Protein AF-A0A524QFM3-F1 (afdb_monomer)

Foldseek 3Di:
DFAPLCVVQVLLFDQFDPWDDDPNDIDTHGPDQQFDLPPVLVVQQVVVWDWDDDPPDIDTGGFLQSVLLSLLVVCVVCLLALAHDVVSLVVNLVSCVVQVVRNQDPCSQVSCVSSVNLQSQQQSLLCCCPPVVDDHDNVSHDDPVVNVVSNVVSVVCVVPVNPRDHNDPLVVVLVSLLSTDDPVRSVSVLCCQLDTDLVSLCVVVVHPDSVVSVVCSVVSCVCVVSSVVSVVVSVVD

Solvent-accessible surface area (backbone atoms only — not comparable to full-atom values): 13409 Å² total; per-residue (Å²): 128,59,18,80,53,42,69,83,38,47,89,45,61,65,70,49,51,85,72,42,78,60,95,92,42,78,50,75,49,62,91,43,84,39,65,78,80,15,53,67,59,45,50,47,41,63,78,52,40,40,79,44,78,61,86,100,41,82,42,73,42,61,30,65,42,59,44,49,54,49,50,51,53,50,47,51,56,34,42,48,64,20,41,71,56,67,66,54,54,50,52,50,50,55,50,43,74,74,38,39,80,68,35,75,39,86,63,43,57,57,54,26,48,48,52,71,40,38,69,56,50,15,48,51,45,33,43,38,32,74,75,69,65,43,94,63,66,69,90,54,32,54,57,70,70,62,38,52,56,50,48,54,50,51,52,50,38,70,79,36,46,82,71,44,69,48,58,52,74,69,56,53,51,38,53,50,50,67,60,26,66,64,70,66,43,35,50,40,52,50,48,22,67,50,54,44,37,69,70,47,38,16,65,76,69,75,36,95,44,69,69,66,30,55,69,51,42,68,70,36,54,67,50,50,61,58,50,53,55,37,54,64,57,62,72,74,114

Secondary structure (DSSP, 8-state):
---GGGGGGTTTSSSSSPPEEETTEEE---S-SSTTTTHHHHHHHHHTPEEEEETTEEEEE--HHHHHHHHHHHHHHHHTTT---HHHHHHHHHHHHHHHHHHSSTHHHHHHHHTT-HHHHHHHHHHHHHHS-----GGGS--HHHHHHHHHHHHHHHH-GGGPPPPPHHHHHHHHHHHS-HHHHHHHHHHHHHS--HHHHHHHHT-S-HHHHHTTHHHHHTHHHHHHHHHHHHT--

pLDDT: mean 88.51, std 9.93, range [30.33, 98.38]

Radius of gyration: 20.88 Å; Cα contacts (8 Å, |Δi|>4): 258; chains: 1; bounding box: 47×48×54 Å

Nearest PDB structures (foldseek):
  7f7o-assembly1_A  TM=2.628E-01  e=3.586E+00  Homo sapiens
  8oin-assembly1_Ae  TM=2.085E-01  e=3.971E+00  Sus scrofa

Mean predicted aligned error: 7.01 Å

Structure (mmCIF, N/CA/C/O backbone):
data_AF-A0A524QFM3-F1
#
_entry.id   AF-A0A524QFM3-F1
#
loop_
_atom_site.group_PDB
_atom_site.id
_atom_site.type_symbol
_atom_site.label_atom_id
_atom_site.label_alt_id
_atom_site.label_comp_id
_atom_site.label_asym_id
_atom_site.label_entity_id
_atom_site.label_seq_id
_atom_site.pdbx_PDB_ins_code
_atom_site.Cartn_x
_atom_site.Cartn_y
_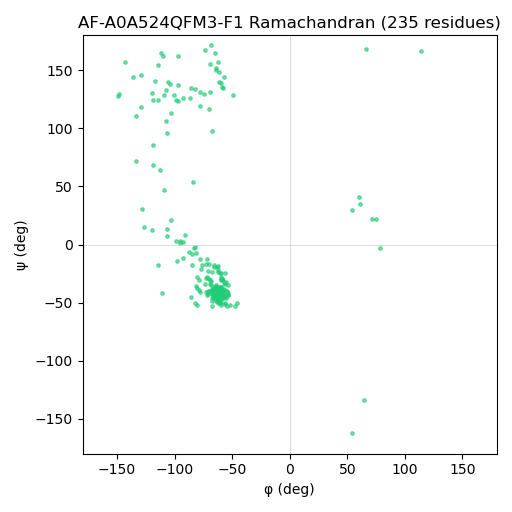atom_site.Cartn_z
_atom_site.occupancy
_atom_site.B_iso_or_equiv
_atom_site.auth_seq_id
_atom_site.auth_comp_id
_atom_site.auth_asym_id
_atom_site.auth_atom_id
_atom_site.pdbx_PDB_model_num
ATOM 1 N N . LEU A 1 1 ? -18.520 -3.617 14.014 1.00 68.06 1 LEU A N 1
ATOM 2 C CA . LEU A 1 1 ? -18.204 -2.195 13.715 1.00 68.06 1 LEU A CA 1
ATOM 3 C C . LEU A 1 1 ? -18.073 -1.399 15.012 1.00 68.06 1 LEU A C 1
ATOM 5 O O . LEU A 1 1 ? -18.837 -1.631 15.939 1.00 68.06 1 LEU A O 1
ATOM 9 N N . LYS A 1 2 ? -17.105 -0.480 15.093 1.00 83.50 2 LYS A N 1
ATOM 10 C CA . LYS A 1 2 ? -16.828 0.343 16.288 1.00 83.50 2 LYS A CA 1
ATOM 11 C C . LYS A 1 2 ? -17.955 1.332 16.619 1.00 83.50 2 LYS A C 1
ATOM 13 O O . LYS A 1 2 ? -18.351 1.448 17.777 1.00 83.50 2 LYS A O 1
ATOM 18 N N . SER A 1 3 ? -18.494 1.999 15.602 1.00 87.75 3 SER A N 1
ATOM 19 C CA . SER A 1 3 ? -19.638 2.912 15.695 1.00 87.75 3 SER A CA 1
ATOM 20 C C . SER A 1 3 ? -20.602 2.650 14.533 1.00 87.75 3 SER A C 1
ATOM 22 O O . SER A 1 3 ? -20.122 2.370 13.434 1.00 87.75 3 SER A O 1
ATOM 24 N N . PRO A 1 4 ? -21.930 2.752 14.723 1.00 86.44 4 PRO A N 1
ATOM 25 C CA . PRO A 1 4 ? -22.895 2.686 13.622 1.00 86.44 4 PRO A CA 1
ATOM 26 C C . PRO A 1 4 ? -22.668 3.775 12.566 1.00 86.44 4 PRO A C 1
ATOM 28 O O . PRO A 1 4 ? -22.896 3.536 11.384 1.00 86.44 4 PRO A O 1
ATOM 31 N N . LEU A 1 5 ? -22.140 4.935 12.977 1.00 87.56 5 LEU A N 1
ATOM 32 C CA . LEU A 1 5 ? -21.840 6.066 12.093 1.00 87.56 5 LEU A CA 1
ATOM 33 C C . LEU A 1 5 ? -20.872 5.692 10.966 1.00 87.56 5 LEU A C 1
ATOM 35 O O . LEU A 1 5 ? -20.962 6.214 9.858 1.00 87.56 5 LEU A O 1
ATOM 39 N N . TYR A 1 6 ? -19.981 4.735 11.228 1.00 87.06 6 TYR A N 1
ATOM 40 C CA . TYR A 1 6 ? -18.988 4.272 10.263 1.00 87.06 6 TYR A CA 1
ATOM 41 C C . TYR A 1 6 ? -19.610 3.577 9.051 1.00 87.06 6 TYR A C 1
ATOM 43 O O . TYR A 1 6 ? -18.969 3.509 8.010 1.00 87.06 6 TYR A O 1
ATOM 51 N N . ARG A 1 7 ? -20.875 3.141 9.126 1.00 84.94 7 ARG A N 1
ATOM 52 C CA . ARG A 1 7 ? -21.600 2.604 7.967 1.00 84.94 7 ARG A CA 1
ATOM 53 C C . ARG A 1 7 ? -21.658 3.600 6.803 1.00 84.94 7 ARG A C 1
ATOM 55 O O . ARG A 1 7 ? -21.609 3.180 5.656 1.00 84.94 7 ARG A O 1
ATOM 62 N N . HIS A 1 8 ? -21.724 4.899 7.093 1.00 85.81 8 HIS A N 1
ATOM 63 C CA . HIS A 1 8 ? -21.825 5.951 6.075 1.00 85.81 8 HIS A CA 1
ATOM 64 C C . HIS A 1 8 ? -20.504 6.282 5.385 1.00 85.81 8 HIS A C 1
ATOM 66 O O . HIS A 1 8 ? -20.509 6.984 4.383 1.00 85.81 8 HIS A O 1
ATOM 72 N N . ILE A 1 9 ? -19.394 5.800 5.936 1.00 85.00 9 ILE A N 1
ATOM 73 C CA . ILE A 1 9 ? -18.049 6.031 5.414 1.00 85.00 9 ILE A CA 1
ATOM 74 C C . ILE A 1 9 ? -17.314 4.707 5.206 1.00 85.00 9 ILE A C 1
ATOM 76 O O . ILE A 1 9 ? -16.105 4.718 5.068 1.00 85.00 9 ILE A O 1
ATOM 80 N N . ILE A 1 10 ? -18.003 3.557 5.198 1.00 79.56 10 ILE A N 1
ATOM 81 C CA . ILE A 1 10 ? -17.359 2.231 5.250 1.00 79.56 10 ILE A CA 1
ATOM 82 C C . ILE A 1 10 ? -16.385 1.983 4.088 1.00 79.56 10 ILE A C 1
ATOM 84 O O . ILE A 1 10 ? -15.384 1.308 4.273 1.00 79.56 10 ILE A O 1
ATOM 88 N N . LEU A 1 11 ? -16.648 2.597 2.932 1.00 77.44 11 LEU A N 1
ATOM 89 C CA . LEU A 1 11 ? -15.793 2.567 1.737 1.00 77.44 11 LEU A CA 1
ATOM 90 C C . LEU A 1 11 ? -14.632 3.584 1.783 1.00 77.44 11 LEU A C 1
ATOM 92 O O . LEU A 1 11 ? -13.845 3.698 0.853 1.00 77.44 11 LEU A O 1
ATOM 96 N N . GLU A 1 12 ? -14.556 4.389 2.836 1.00 75.19 12 GLU A N 1
ATOM 97 C CA . GLU A 1 12 ? -13.516 5.399 3.068 1.00 75.19 12 GLU A CA 1
ATOM 98 C C . GLU A 1 12 ? -12.644 5.050 4.287 1.00 75.19 12 GLU A C 1
ATOM 100 O O . GLU A 1 12 ? -11.543 5.573 4.444 1.00 75.19 12 GLU A O 1
ATOM 105 N N . ILE A 1 13 ? -13.122 4.157 5.160 1.00 70.31 13 ILE A N 1
ATOM 106 C CA . ILE A 1 13 ? -12.393 3.630 6.321 1.00 70.31 13 ILE A CA 1
ATOM 107 C C . ILE A 1 13 ? -11.960 2.188 6.074 1.00 70.31 13 ILE A C 1
ATOM 109 O O . ILE A 1 13 ? -12.689 1.244 6.371 1.00 70.31 13 ILE A O 1
ATOM 113 N N . GLY A 1 14 ? -10.719 2.031 5.628 1.00 62.94 14 GLY A N 1
ATOM 114 C CA . GLY A 1 14 ? -10.110 0.730 5.357 1.00 62.94 14 GLY A CA 1
ATOM 115 C C . GLY A 1 14 ? -9.824 0.536 3.873 1.00 62.94 14 GLY A C 1
ATOM 116 O O . GLY A 1 14 ? -10.270 1.312 3.037 1.00 62.94 14 GLY A O 1
ATOM 117 N N . ASN A 1 15 ? -9.023 -0.483 3.561 1.00 61.91 15 ASN A N 1
ATOM 118 C CA . ASN A 1 15 ? -8.605 -0.774 2.186 1.00 61.91 15 ASN A CA 1
ATOM 119 C C . ASN A 1 15 ? -9.443 -1.877 1.524 1.00 61.91 15 ASN A C 1
ATOM 121 O O . ASN A 1 15 ? -9.339 -2.058 0.316 1.00 61.91 15 ASN A O 1
ATOM 125 N N . HIS A 1 16 ? -10.221 -2.631 2.302 1.00 71.12 16 HIS A N 1
ATOM 126 C CA . HIS A 1 16 ? -11.036 -3.751 1.844 1.00 71.12 16 HIS A CA 1
ATOM 127 C C . HIS A 1 16 ? -12.358 -3.794 2.615 1.00 71.12 16 HIS A C 1
ATOM 129 O O . HIS A 1 16 ? -12.478 -3.271 3.728 1.00 71.12 16 HIS A O 1
ATOM 135 N N . LEU A 1 17 ? -13.357 -4.422 2.003 1.00 76.56 17 LEU A N 1
ATOM 136 C CA . LEU A 1 17 ? -14.577 -4.850 2.676 1.00 76.56 17 LEU A CA 1
ATOM 137 C C . LEU A 1 17 ? -14.251 -5.935 3.719 1.00 76.56 17 LEU A C 1
ATOM 139 O O . LEU A 1 17 ? -13.152 -6.491 3.696 1.00 76.56 17 LEU A O 1
ATOM 143 N N . PRO A 1 18 ? -15.173 -6.241 4.654 1.00 76.31 18 PRO A N 1
ATOM 144 C CA . PRO A 1 18 ? -14.971 -7.330 5.602 1.00 76.31 18 PRO A CA 1
ATOM 145 C C . PRO A 1 18 ? -14.538 -8.621 4.903 1.00 76.31 18 PRO A C 1
ATOM 147 O O . PRO A 1 18 ? -15.182 -9.053 3.948 1.00 76.31 18 PRO A O 1
ATOM 150 N N . GLU A 1 19 ? -13.449 -9.192 5.406 1.00 82.69 19 GLU A N 1
ATOM 151 C CA . GLU A 1 19 ? -12.850 -10.433 4.926 1.00 82.69 19 GLU A CA 1
ATOM 152 C C . GLU A 1 19 ? -13.869 -11.582 4.998 1.00 82.69 19 GLU A C 1
ATOM 154 O O . GLU A 1 19 ? -14.618 -11.722 5.976 1.00 82.69 19 GLU A O 1
ATOM 159 N N . MET A 1 20 ? -13.942 -12.380 3.933 1.00 86.81 20 MET A N 1
ATOM 160 C CA . MET A 1 20 ? -14.845 -13.523 3.831 1.00 86.81 20 MET A CA 1
ATOM 161 C C . MET A 1 20 ? -14.050 -14.817 3.937 1.00 86.81 20 MET A C 1
ATOM 163 O O . MET A 1 20 ? -13.074 -15.005 3.220 1.00 86.81 20 MET A O 1
ATOM 167 N N . HIS A 1 21 ? -14.515 -15.749 4.765 1.00 90.69 21 HIS A N 1
ATOM 168 C CA . HIS A 1 21 ? -13.842 -17.031 4.960 1.00 90.69 21 HIS A CA 1
ATOM 169 C C . HIS A 1 21 ? -14.751 -18.194 4.568 1.00 90.69 21 HIS A C 1
ATOM 171 O O . HIS A 1 21 ? -15.891 -18.288 5.034 1.00 90.69 21 HIS A O 1
ATOM 177 N N . ARG A 1 22 ? -14.244 -19.120 3.749 1.00 92.12 22 ARG A N 1
ATOM 178 C CA . ARG A 1 22 ? -14.923 -20.385 3.435 1.00 92.12 22 ARG A CA 1
ATOM 179 C C . ARG A 1 22 ? -13.900 -21.483 3.165 1.00 92.12 22 ARG A C 1
ATOM 181 O O . ARG A 1 22 ? -13.023 -21.319 2.330 1.00 92.12 22 ARG A O 1
ATOM 188 N N . GLY A 1 23 ? -14.033 -22.616 3.858 1.00 91.56 23 GLY A N 1
ATOM 189 C CA . GLY A 1 23 ? -13.209 -23.805 3.596 1.00 91.56 23 GLY A CA 1
ATOM 190 C C . GLY A 1 23 ? -11.703 -23.599 3.801 1.00 91.56 23 GLY A C 1
ATOM 191 O O . GLY A 1 23 ? -10.917 -24.143 3.040 1.00 91.56 23 GLY A O 1
ATOM 192 N N . GLY A 1 24 ? -11.298 -22.782 4.781 1.00 92.69 24 GLY A N 1
ATOM 193 C CA . GLY A 1 24 ? -9.885 -22.456 5.028 1.00 92.69 24 GLY A CA 1
ATOM 194 C C . GLY A 1 24 ? -9.293 -21.406 4.080 1.00 92.69 24 GLY A C 1
ATOM 195 O O . GLY A 1 24 ? -8.154 -20.997 4.275 1.00 92.69 24 GLY A O 1
ATOM 196 N N . VAL A 1 25 ? -10.065 -20.932 3.099 1.00 90.94 25 VAL A N 1
ATOM 197 C CA . VAL A 1 25 ? -9.675 -19.847 2.196 1.00 90.94 25 VAL A CA 1
ATOM 198 C C . VAL A 1 25 ? -10.249 -18.536 2.705 1.00 90.94 25 VAL A C 1
ATOM 200 O O . VAL A 1 25 ? -11.414 -18.473 3.114 1.00 90.94 25 VAL A O 1
ATOM 203 N N . SER A 1 26 ? -9.418 -17.501 2.655 1.00 90.75 26 SER A N 1
ATOM 204 C CA . SER A 1 26 ? -9.832 -16.134 2.905 1.00 90.75 26 SER A CA 1
ATOM 205 C C . SER A 1 26 ? -9.899 -15.325 1.616 1.00 90.75 26 SER A C 1
ATOM 207 O O . SER A 1 26 ? -9.048 -15.485 0.742 1.00 90.75 26 SER A O 1
ATOM 209 N N . VAL A 1 27 ? -10.921 -14.480 1.493 1.00 89.19 27 VAL A N 1
ATOM 210 C CA . VAL A 1 27 ? -11.166 -13.624 0.335 1.00 89.19 27 VAL A CA 1
ATOM 211 C C . VAL A 1 27 ? -11.387 -12.193 0.803 1.00 89.19 27 VAL A C 1
ATOM 213 O O . VAL A 1 27 ? -12.372 -11.891 1.485 1.00 89.19 27 VAL A O 1
ATOM 216 N N . ASP A 1 28 ? -10.503 -11.309 0.349 1.00 86.75 28 ASP A N 1
ATOM 217 C CA . ASP A 1 28 ? -10.606 -9.869 0.540 1.00 86.75 28 ASP A CA 1
ATOM 218 C C . ASP A 1 28 ? -11.140 -9.190 -0.718 1.00 86.75 28 ASP A C 1
ATOM 220 O O . ASP A 1 28 ? -10.630 -9.373 -1.824 1.00 86.75 28 ASP A O 1
ATOM 224 N N . LEU A 1 29 ? -12.173 -8.365 -0.546 1.00 85.56 29 LEU A N 1
ATOM 225 C CA . LEU A 1 29 ? -12.734 -7.563 -1.628 1.00 85.56 29 LEU A CA 1
ATOM 226 C C . LEU A 1 29 ? -12.278 -6.113 -1.500 1.00 85.56 29 LEU A C 1
ATOM 228 O O . LEU A 1 29 ? -12.687 -5.385 -0.591 1.00 85.56 29 LEU A O 1
ATOM 232 N N . HIS A 1 30 ? -11.470 -5.680 -2.460 1.00 83.25 30 HIS A N 1
ATOM 233 C CA . HIS A 1 30 ? -11.033 -4.299 -2.596 1.00 83.25 30 HIS A CA 1
ATOM 234 C C . HIS A 1 30 ? -11.921 -3.575 -3.608 1.00 83.25 30 HIS A C 1
ATOM 236 O O . HIS A 1 30 ? -12.024 -3.987 -4.757 1.00 83.25 30 HIS A O 1
ATOM 242 N N . HIS A 1 31 ? -12.550 -2.472 -3.199 1.00 77.56 31 HIS A N 1
ATOM 243 C CA . HIS A 1 31 ? -13.330 -1.631 -4.119 1.00 77.56 31 HIS A CA 1
ATOM 244 C C . HIS A 1 31 ? -12.498 -0.485 -4.726 1.00 77.56 31 HIS A C 1
ATOM 246 O O . HIS A 1 31 ? -12.967 0.214 -5.620 1.00 77.56 31 HIS A O 1
ATOM 252 N N . ARG A 1 32 ? -11.293 -0.245 -4.193 1.00 78.50 32 ARG A N 1
ATOM 253 C CA . ARG A 1 32 ? -10.266 0.676 -4.701 1.00 78.50 32 ARG A CA 1
ATOM 254 C C . ARG A 1 32 ? -8.908 0.096 -4.347 1.00 78.50 32 ARG A C 1
ATOM 256 O O . ARG A 1 32 ? -8.680 -0.232 -3.183 1.00 78.50 32 ARG A O 1
ATOM 263 N N . LEU A 1 33 ? -8.019 -0.001 -5.329 1.00 79.06 33 LEU A N 1
ATOM 264 C CA . LEU A 1 33 ? -6.681 -0.537 -5.098 1.00 79.06 33 LEU A CA 1
ATOM 265 C C . LEU A 1 33 ? -5.756 0.555 -4.537 1.00 79.06 33 LEU A C 1
ATOM 267 O O . LEU A 1 33 ? -5.189 0.388 -3.463 1.00 79.06 33 LEU A O 1
ATOM 271 N N . PHE A 1 34 ? -5.716 1.729 -5.176 1.00 78.31 34 PHE A N 1
ATOM 272 C CA . PHE A 1 34 ? -4.801 2.831 -4.838 1.00 78.31 34 PHE A CA 1
ATOM 273 C C . PHE A 1 34 ? -5.525 4.064 -4.278 1.00 78.31 34 PHE A C 1
ATOM 275 O O . PHE A 1 34 ? -5.518 5.140 -4.869 1.00 78.31 34 PHE A O 1
ATOM 282 N N . GLY A 1 35 ? -6.168 3.926 -3.115 1.00 71.62 35 GLY A N 1
ATOM 283 C CA . GLY A 1 35 ? -6.800 5.058 -2.420 1.00 71.62 35 GLY A CA 1
ATOM 284 C C . GLY A 1 35 ? -7.794 5.860 -3.281 1.00 71.62 35 GLY A C 1
ATOM 285 O O . GLY A 1 35 ? -8.310 5.377 -4.283 1.00 71.62 35 GLY A O 1
ATOM 286 N N . GLU A 1 36 ? -8.123 7.089 -2.871 1.00 67.06 36 GLU A N 1
ATOM 287 C CA . GLU A 1 36 ? -9.061 7.937 -3.632 1.00 67.06 36 GLU A CA 1
ATOM 288 C C . GLU A 1 36 ? -8.398 8.649 -4.820 1.00 67.06 36 GLU A C 1
ATOM 290 O O . GLU A 1 36 ? -9.016 8.793 -5.872 1.00 67.06 36 GLU A O 1
ATOM 295 N N . LYS A 1 37 ? -7.147 9.100 -4.663 1.00 67.00 37 LYS A N 1
ATOM 296 C CA . LYS A 1 37 ? -6.478 9.954 -5.658 1.00 67.00 37 LYS A CA 1
ATOM 297 C C . LYS A 1 37 ? -6.066 9.212 -6.934 1.00 67.00 37 LYS A C 1
ATOM 299 O O . LYS A 1 37 ? -5.872 9.865 -7.951 1.00 67.00 37 LYS A O 1
ATOM 304 N N . ALA A 1 38 ? -6.011 7.881 -6.908 1.00 75.06 38 ALA A N 1
ATOM 305 C CA . ALA A 1 38 ? -5.638 7.057 -8.054 1.00 75.06 38 ALA A CA 1
ATOM 306 C C . ALA A 1 38 ? -6.832 6.273 -8.640 1.00 75.06 38 ALA A C 1
ATOM 308 O O . ALA A 1 38 ? -6.754 5.080 -8.944 1.00 75.06 38 ALA A O 1
ATOM 309 N N . GLY A 1 39 ? -7.956 6.973 -8.839 1.00 78.25 39 GLY A N 1
ATOM 310 C CA . GLY A 1 39 ? -9.104 6.443 -9.585 1.00 78.25 39 GLY A CA 1
ATOM 311 C C . GLY A 1 39 ? -8.716 5.961 -10.988 1.00 78.25 39 GLY A C 1
ATOM 312 O O . GLY A 1 39 ? -9.119 4.872 -11.380 1.00 78.25 39 GLY A O 1
ATOM 313 N N . VAL A 1 40 ? -7.834 6.700 -11.670 1.00 84.56 40 VAL A N 1
ATOM 314 C CA . VAL A 1 40 ? -7.288 6.339 -12.990 1.00 84.56 40 VAL A CA 1
ATOM 315 C C . VAL A 1 40 ? -6.573 4.985 -12.962 1.00 84.56 40 VAL A C 1
ATOM 317 O O . VAL A 1 40 ? -6.794 4.162 -13.840 1.00 84.56 40 VAL A O 1
ATOM 320 N N . LEU A 1 41 ? -5.776 4.688 -11.928 1.00 87.81 41 LEU A N 1
ATOM 321 C CA . LEU A 1 41 ? -5.114 3.378 -11.815 1.00 87.81 41 LEU A CA 1
ATOM 322 C C . LEU A 1 41 ? -6.097 2.244 -11.549 1.00 87.81 41 LEU A C 1
ATOM 324 O O . LEU A 1 41 ? -5.859 1.116 -11.964 1.00 87.81 41 LEU A O 1
ATOM 328 N N . THR A 1 42 ? -7.194 2.531 -10.846 1.00 86.19 42 THR A N 1
ATOM 329 C CA . THR A 1 42 ? -8.258 1.539 -10.660 1.00 86.19 42 THR A CA 1
ATOM 330 C C . THR A 1 42 ? -8.949 1.254 -11.991 1.00 86.19 42 THR A C 1
ATOM 332 O O . THR A 1 42 ? -9.231 0.101 -12.279 1.00 86.19 42 THR A O 1
ATOM 335 N N . GLU A 1 43 ? -9.173 2.266 -12.827 1.00 87.88 43 GLU A N 1
ATOM 336 C CA . GLU A 1 43 ? -9.708 2.080 -14.179 1.00 87.88 43 GLU A CA 1
ATOM 337 C C . GLU A 1 43 ? -8.747 1.278 -15.066 1.00 87.88 43 GLU A C 1
ATOM 339 O O . GLU A 1 43 ? -9.163 0.256 -15.610 1.00 87.88 43 GLU A O 1
ATOM 344 N N . LYS A 1 44 ? -7.455 1.645 -15.096 1.00 90.44 44 LYS A N 1
ATOM 345 C CA . LYS A 1 44 ? -6.400 0.882 -15.789 1.00 90.44 44 LYS A CA 1
ATOM 346 C C . LYS A 1 44 ? -6.372 -0.583 -15.350 1.00 90.44 44 LYS A C 1
ATOM 348 O O . LYS A 1 44 ? -6.307 -1.477 -16.184 1.00 90.44 44 LYS A O 1
ATOM 353 N N . ALA A 1 45 ? -6.486 -0.843 -14.045 1.00 91.19 45 ALA A N 1
ATOM 354 C CA . ALA A 1 45 ? -6.513 -2.199 -13.496 1.00 91.19 45 ALA A CA 1
ATOM 355 C C . ALA A 1 45 ? -7.621 -3.078 -14.098 1.00 91.19 45 ALA A C 1
ATOM 357 O O . ALA A 1 45 ? -7.421 -4.282 -14.236 1.00 91.19 45 ALA A O 1
ATOM 358 N N . PHE A 1 46 ? -8.774 -2.492 -14.439 1.00 90.69 46 PHE A N 1
ATOM 359 C CA . PHE A 1 46 ? -9.873 -3.204 -15.090 1.00 90.69 46 PHE A CA 1
ATOM 360 C C . PHE A 1 46 ? -9.719 -3.249 -16.611 1.00 90.69 46 PHE A C 1
ATOM 362 O O . PHE A 1 46 ? -9.929 -4.305 -17.201 1.00 90.69 46 PHE A O 1
ATOM 369 N N . SER A 1 47 ? -9.371 -2.130 -17.252 1.00 92.25 47 SER A N 1
ATOM 370 C CA . SER A 1 47 ? -9.294 -2.043 -18.716 1.00 92.25 47 SER A CA 1
ATOM 371 C C . SER A 1 47 ? -8.122 -2.823 -19.307 1.00 92.25 47 SER A C 1
ATOM 373 O O . SER A 1 47 ? -8.209 -3.290 -20.437 1.00 92.25 47 SER A O 1
ATOM 375 N N . GLU A 1 48 ? -7.033 -2.960 -18.553 1.00 93.69 48 GLU A N 1
ATOM 376 C CA . GLU A 1 48 ? -5.797 -3.638 -18.961 1.00 93.69 48 GLU A CA 1
ATOM 377 C C . GLU A 1 48 ? -5.641 -5.007 -18.274 1.00 93.69 48 GLU A C 1
ATOM 379 O O . GLU A 1 48 ? -4.555 -5.584 -18.267 1.00 93.69 48 GLU A O 1
ATOM 384 N N . ALA A 1 49 ? -6.705 -5.530 -17.654 1.00 94.50 49 ALA A N 1
ATOM 385 C CA . ALA A 1 49 ? -6.651 -6.806 -16.953 1.00 94.50 49 ALA A CA 1
ATOM 386 C C . ALA A 1 49 ? -6.228 -7.946 -17.895 1.00 94.50 49 ALA A C 1
ATOM 388 O O . ALA A 1 49 ? -6.735 -8.083 -19.010 1.00 94.50 49 ALA A O 1
ATOM 389 N N . VAL A 1 50 ? -5.318 -8.796 -17.422 1.00 93.88 50 VAL A N 1
ATOM 390 C CA . VAL A 1 50 ? -4.762 -9.896 -18.213 1.00 93.88 50 VAL A CA 1
ATOM 391 C C . VAL A 1 50 ? -5.577 -11.155 -17.960 1.00 93.88 50 VAL A C 1
ATOM 393 O O . VAL A 1 50 ? -5.762 -11.565 -16.812 1.00 93.88 50 VAL A O 1
ATOM 396 N N . ALA A 1 51 ? -6.063 -11.778 -19.032 1.00 94.31 51 ALA A N 1
ATOM 397 C CA . ALA A 1 51 ? -6.754 -13.054 -18.942 1.00 94.31 51 ALA A CA 1
ATOM 398 C C . ALA A 1 51 ? -5.751 -14.191 -18.697 1.00 94.31 51 ALA A C 1
ATOM 400 O O . ALA A 1 51 ? -4.772 -14.341 -19.427 1.00 94.31 51 ALA A O 1
ATOM 401 N N . VAL A 1 52 ? -6.019 -15.020 -17.693 1.00 93.94 52 VAL A N 1
ATOM 402 C CA . VAL A 1 52 ? -5.251 -16.227 -17.378 1.00 93.94 52 VAL A CA 1
ATOM 403 C C . VAL A 1 52 ? -6.192 -17.411 -17.226 1.00 93.94 52 VAL A C 1
ATOM 405 O O . VAL A 1 52 ? -7.316 -17.275 -16.745 1.00 93.94 52 VAL A O 1
ATOM 408 N N . ILE A 1 53 ? -5.737 -18.590 -17.634 1.00 95.00 53 ILE A N 1
ATOM 409 C CA . ILE A 1 53 ? -6.502 -19.827 -17.483 1.00 95.00 53 ILE A CA 1
ATOM 410 C C . ILE A 1 53 ? -5.974 -20.550 -16.249 1.00 95.00 53 ILE A C 1
ATOM 412 O O . ILE A 1 53 ? -4.779 -20.826 -16.153 1.00 95.00 53 ILE A O 1
ATOM 416 N N . ALA A 1 54 ? -6.862 -20.856 -15.307 1.00 90.94 54 ALA A N 1
ATOM 417 C CA . ALA A 1 54 ? -6.540 -21.674 -14.144 1.00 90.94 54 ALA A CA 1
ATOM 418 C C . ALA A 1 54 ? -7.633 -22.729 -13.952 1.00 90.94 54 ALA A C 1
ATOM 420 O O . ALA A 1 54 ? -8.776 -22.408 -13.611 1.00 90.94 54 ALA A O 1
ATOM 421 N N . GLY A 1 55 ? -7.268 -23.992 -14.198 1.00 92.06 55 GLY A N 1
ATOM 422 C CA . GLY A 1 55 ? -8.229 -25.084 -14.350 1.00 92.06 55 GLY A CA 1
ATOM 423 C C . GLY A 1 55 ? -9.115 -24.861 -15.577 1.00 92.06 55 GLY A C 1
ATOM 424 O O . GLY A 1 55 ? -8.623 -24.468 -16.631 1.00 92.06 55 GLY A O 1
ATOM 425 N N . A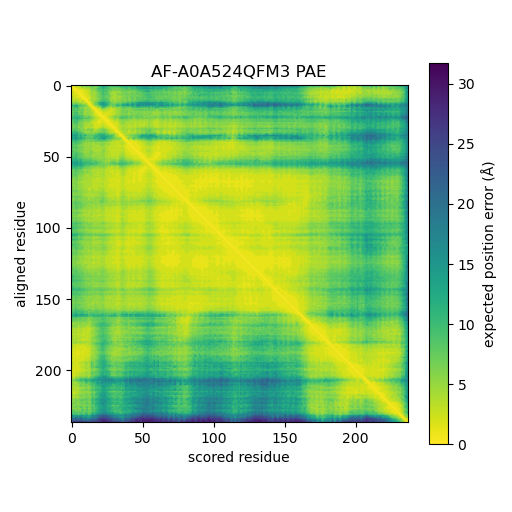SP A 1 56 ? -10.422 -25.052 -15.406 1.00 93.69 56 ASP A N 1
ATOM 426 C CA . ASP A 1 56 ? -11.421 -24.895 -16.476 1.00 93.69 56 ASP A CA 1
ATOM 427 C C . ASP A 1 56 ? -12.002 -23.472 -16.565 1.00 93.69 56 ASP A C 1
ATOM 429 O O . ASP A 1 56 ? -12.980 -23.230 -17.273 1.00 93.69 56 ASP A O 1
ATOM 433 N N . LEU A 1 57 ? -11.441 -22.519 -15.812 1.00 94.62 57 LEU A N 1
ATOM 434 C CA . LEU A 1 57 ? -11.954 -21.156 -15.711 1.00 94.62 57 LEU A CA 1
ATOM 435 C C . LEU A 1 57 ? -10.951 -20.134 -16.246 1.00 94.62 57 LEU A C 1
ATOM 437 O O . LEU A 1 57 ? -9.747 -20.210 -15.989 1.00 94.62 57 LEU A O 1
ATOM 441 N N . ALA A 1 58 ? -11.491 -19.138 -16.947 1.00 94.12 58 ALA A N 1
ATOM 442 C CA . ALA A 1 58 ? -10.774 -17.926 -17.307 1.00 94.12 58 ALA A CA 1
ATOM 443 C C . ALA A 1 58 ? -10.899 -16.901 -16.172 1.00 94.12 58 ALA A C 1
ATOM 445 O O . ALA A 1 58 ? -12.001 -16.545 -15.748 1.00 94.12 58 ALA A O 1
ATOM 446 N N . TRP A 1 59 ? -9.759 -16.415 -15.705 1.00 94.19 59 TRP A N 1
ATOM 447 C CA . TRP A 1 59 ? -9.627 -15.402 -14.669 1.00 94.19 59 TRP A CA 1
ATOM 448 C C . TRP A 1 59 ? -9.015 -14.144 -15.263 1.00 94.19 59 TRP A C 1
ATOM 450 O O . TRP A 1 59 ? -8.285 -14.210 -16.245 1.00 94.19 59 TRP A O 1
ATOM 460 N N . HIS A 1 60 ? -9.290 -13.000 -14.646 1.00 94.62 60 HIS A N 1
ATOM 461 C CA . HIS A 1 60 ? -8.639 -11.744 -14.993 1.00 94.62 60 HIS A CA 1
ATOM 462 C C . HIS A 1 60 ? -7.794 -11.299 -13.809 1.00 94.62 60 HIS A C 1
ATOM 464 O O . HIS A 1 60 ? -8.303 -11.177 -12.692 1.00 94.62 60 HIS A O 1
ATOM 470 N N . ILE A 1 61 ? -6.507 -11.088 -14.055 1.00 94.44 61 ILE A N 1
ATOM 471 C CA . ILE A 1 61 ? -5.555 -10.601 -13.060 1.00 94.44 61 ILE A CA 1
ATOM 472 C C . ILE A 1 61 ? -5.125 -9.178 -13.395 1.00 94.44 61 ILE A C 1
ATOM 474 O O . ILE A 1 61 ? -5.290 -8.694 -14.515 1.00 94.44 61 ILE A O 1
ATOM 478 N N . LEU A 1 62 ? -4.566 -8.505 -12.396 1.00 94.81 62 LEU A N 1
ATOM 479 C CA . LEU A 1 62 ? -4.004 -7.175 -12.568 1.00 94.81 62 LEU A CA 1
ATOM 480 C C . LEU A 1 62 ? -2.842 -7.209 -13.579 1.00 94.81 62 LEU A C 1
ATOM 482 O O . LEU A 1 62 ? -2.019 -8.129 -13.518 1.00 94.81 62 LEU A O 1
ATOM 486 N N . PRO A 1 63 ? -2.720 -6.199 -14.458 1.00 94.88 63 PRO A N 1
ATOM 487 C CA . PRO A 1 63 ? -1.564 -6.091 -15.341 1.00 94.88 63 PRO A CA 1
ATOM 488 C C . PRO A 1 63 ? -0.270 -5.938 -14.518 1.00 94.88 63 PRO A C 1
ATOM 490 O O . PRO A 1 63 ? -0.308 -5.331 -13.440 1.00 94.88 63 PRO A O 1
ATOM 493 N N . PRO A 1 64 ? 0.887 -6.438 -14.998 1.00 96.00 64 PRO A N 1
ATOM 494 C CA . PRO A 1 64 ? 2.107 -6.547 -14.192 1.00 96.00 64 PRO A CA 1
ATOM 495 C C . PRO A 1 64 ? 2.557 -5.251 -13.509 1.00 96.00 64 PRO A C 1
ATOM 497 O O . PRO A 1 64 ? 2.883 -5.260 -12.323 1.00 96.00 64 PRO A O 1
ATOM 500 N N . ARG A 1 65 ? 2.496 -4.108 -14.206 1.00 95.69 65 ARG A N 1
ATOM 501 C CA . ARG A 1 65 ? 2.845 -2.796 -13.632 1.00 95.69 65 ARG A CA 1
ATOM 502 C C . ARG A 1 65 ? 1.939 -2.413 -12.461 1.00 95.69 65 ARG A C 1
ATOM 504 O O . ARG A 1 65 ? 2.415 -1.948 -11.427 1.00 95.69 65 ARG A O 1
ATOM 511 N N . ILE A 1 66 ? 0.637 -2.654 -12.589 1.00 95.31 66 ILE A N 1
ATOM 512 C CA . ILE A 1 66 ? -0.333 -2.381 -11.526 1.00 95.31 66 ILE A CA 1
ATOM 513 C C . ILE A 1 66 ? -0.169 -3.374 -10.367 1.00 95.31 66 ILE A C 1
ATOM 515 O O . ILE A 1 66 ? -0.208 -2.968 -9.203 1.00 95.31 66 ILE A O 1
ATOM 519 N N . SER A 1 67 ? 0.081 -4.652 -10.663 1.00 96.06 67 SER A N 1
ATOM 520 C CA . SER A 1 67 ? 0.446 -5.664 -9.664 1.00 96.06 67 SER A CA 1
ATOM 521 C C . SER A 1 67 ? 1.676 -5.241 -8.859 1.00 96.06 67 SER A C 1
ATOM 523 O O . SER A 1 67 ? 1.646 -5.283 -7.629 1.00 96.06 67 SER A O 1
ATOM 525 N N . PHE A 1 68 ? 2.720 -4.748 -9.530 1.00 97.75 68 PHE A N 1
ATOM 526 C CA . PHE A 1 68 ? 3.946 -4.259 -8.902 1.00 97.75 68 PHE A CA 1
ATOM 527 C C . PHE A 1 68 ? 3.672 -3.085 -7.953 1.00 97.75 68 PHE A C 1
ATOM 529 O O . PHE A 1 68 ? 4.045 -3.138 -6.779 1.00 97.75 68 PHE A O 1
ATOM 536 N N . LEU A 1 69 ? 2.950 -2.058 -8.412 1.00 96.44 69 LEU A N 1
ATOM 537 C CA . LEU A 1 69 ? 2.574 -0.918 -7.567 1.00 96.44 69 LEU A CA 1
ATOM 538 C C . LEU A 1 69 ? 1.762 -1.363 -6.345 1.00 96.44 69 LEU A C 1
ATOM 540 O O . LEU A 1 69 ? 1.962 -0.858 -5.236 1.00 96.44 69 LEU A O 1
ATOM 544 N N . ASN A 1 70 ? 0.852 -2.325 -6.526 1.00 94.31 70 ASN A N 1
ATOM 545 C CA . ASN A 1 70 ? 0.049 -2.856 -5.433 1.00 94.31 70 ASN A CA 1
ATOM 546 C C . ASN A 1 70 ? 0.905 -3.609 -4.406 1.00 94.31 70 ASN A C 1
ATOM 548 O O . ASN A 1 70 ? 0.704 -3.415 -3.207 1.00 94.31 70 ASN A O 1
ATOM 552 N N . LEU A 1 71 ? 1.883 -4.408 -4.845 1.00 96.56 71 LEU A N 1
ATOM 553 C CA . LEU A 1 71 ? 2.824 -5.093 -3.953 1.00 96.56 71 LEU A CA 1
ATOM 554 C C . LEU A 1 71 ? 3.676 -4.101 -3.155 1.00 96.56 71 LEU A C 1
ATOM 556 O O . LEU A 1 71 ? 3.785 -4.252 -1.941 1.00 96.56 71 LEU A O 1
ATOM 560 N N . VAL A 1 72 ? 4.200 -3.044 -3.785 1.00 96.75 72 VAL A N 1
ATOM 561 C CA . VAL A 1 72 ? 4.953 -1.985 -3.082 1.00 96.75 72 VAL A CA 1
ATOM 562 C C . VAL A 1 72 ? 4.077 -1.295 -2.032 1.00 96.75 72 VAL A C 1
ATOM 564 O O . VAL A 1 72 ? 4.487 -1.114 -0.886 1.00 96.75 72 VAL A O 1
ATOM 567 N N . MET A 1 73 ? 2.839 -0.945 -2.381 1.00 92.81 73 MET A N 1
ATOM 568 C CA . MET A 1 73 ? 1.897 -0.356 -1.428 1.00 92.81 73 MET A CA 1
ATOM 569 C C . MET A 1 73 ? 1.550 -1.333 -0.289 1.00 92.81 73 MET A C 1
ATOM 571 O O . MET A 1 73 ? 1.389 -0.912 0.860 1.00 92.81 73 MET A O 1
ATOM 575 N N . HIS A 1 74 ? 1.400 -2.626 -0.583 1.00 92.31 74 HIS A N 1
ATOM 576 C CA . HIS A 1 74 ? 1.122 -3.661 0.413 1.00 92.31 74 HIS A CA 1
ATOM 577 C C . HIS A 1 74 ? 2.300 -3.830 1.376 1.00 92.31 74 HIS A C 1
ATOM 579 O O . HIS A 1 74 ? 2.102 -3.809 2.591 1.00 92.31 74 HIS A O 1
ATOM 585 N N . LEU A 1 75 ? 3.518 -3.879 0.844 1.00 94.69 75 LEU A N 1
ATOM 586 C CA . LEU A 1 75 ? 4.749 -3.898 1.619 1.00 94.69 75 LEU A CA 1
ATOM 587 C C . LEU A 1 75 ? 4.796 -2.712 2.586 1.00 94.69 75 LEU A C 1
ATOM 589 O O . LEU A 1 75 ? 4.862 -2.911 3.796 1.00 94.69 75 LEU A O 1
ATOM 593 N N . GLN A 1 76 ? 4.607 -1.488 2.089 1.00 90.88 76 GLN A N 1
ATOM 594 C CA . GLN A 1 76 ? 4.564 -0.303 2.946 1.00 90.88 76 GLN A CA 1
ATOM 595 C C . GLN A 1 76 ? 3.480 -0.404 4.027 1.00 90.88 76 GLN A C 1
ATOM 597 O O . GLN A 1 76 ? 3.677 0.057 5.148 1.00 90.88 76 GLN A O 1
ATOM 602 N N . LYS A 1 77 ? 2.302 -0.972 3.734 1.00 89.25 77 LYS A N 1
ATOM 603 C CA . LYS A 1 77 ? 1.242 -1.157 4.745 1.00 89.25 77 LYS A CA 1
ATOM 604 C C . LYS A 1 77 ? 1.699 -2.063 5.889 1.00 89.25 77 LYS A C 1
ATOM 606 O O . LYS A 1 77 ? 1.334 -1.765 7.025 1.00 89.25 77 LYS A O 1
ATOM 611 N N . HIS A 1 78 ? 2.466 -3.113 5.610 1.00 90.94 78 HIS A N 1
ATOM 612 C CA . HIS A 1 78 ? 3.062 -3.967 6.638 1.00 90.94 78 HIS A CA 1
ATOM 613 C C . HIS A 1 78 ? 4.178 -3.253 7.393 1.00 90.94 78 HIS A C 1
ATOM 615 O O . HIS A 1 78 ? 4.163 -3.247 8.621 1.00 90.94 78 HIS A O 1
ATOM 621 N N . GLU A 1 79 ? 5.038 -2.513 6.698 1.00 89.94 79 GLU A N 1
ATOM 622 C CA . GLU A 1 79 ? 6.099 -1.751 7.360 1.00 89.94 79 GLU A CA 1
ATOM 623 C C . GLU A 1 79 ? 5.538 -0.708 8.336 1.00 89.94 79 GLU A C 1
ATOM 625 O O . GLU A 1 79 ? 6.001 -0.560 9.461 1.00 89.94 79 GLU A O 1
ATOM 630 N N . ASN A 1 80 ? 4.433 -0.056 7.966 1.00 88.12 80 ASN A N 1
ATOM 631 C CA . ASN A 1 80 ? 3.721 0.873 8.847 1.00 88.12 80 ASN A CA 1
ATOM 632 C C . ASN A 1 80 ? 3.132 0.208 10.107 1.00 88.12 80 ASN A C 1
ATOM 634 O O . ASN A 1 80 ? 2.796 0.913 11.062 1.00 88.12 80 ASN A O 1
ATOM 638 N N . LYS A 1 81 ? 2.956 -1.117 10.102 1.00 87.69 81 LYS A N 1
ATOM 639 C CA . LYS A 1 81 ? 2.537 -1.922 11.259 1.00 87.69 81 LYS A CA 1
ATOM 640 C C . LYS A 1 81 ? 3.726 -2.488 12.044 1.00 87.69 81 LYS A C 1
ATOM 642 O O . LYS A 1 81 ? 3.489 -3.184 13.025 1.00 87.69 81 LYS A O 1
ATOM 647 N N . GLY A 1 82 ? 4.961 -2.180 11.649 1.00 89.19 82 GLY A N 1
ATOM 648 C CA . GLY A 1 82 ? 6.156 -2.774 12.243 1.00 89.19 82 GLY A CA 1
ATOM 649 C C . GLY A 1 82 ? 6.390 -4.217 11.793 1.00 89.19 82 GLY A C 1
ATOM 650 O O . GLY A 1 82 ? 7.022 -4.991 12.501 1.00 89.19 82 GLY A O 1
ATOM 651 N N . GLU A 1 83 ? 5.825 -4.620 10.652 1.00 91.12 83 GLU A N 1
ATOM 652 C CA . GLU A 1 83 ? 5.909 -5.989 10.151 1.00 91.12 83 GLU A CA 1
ATOM 653 C C . GLU A 1 83 ? 6.859 -6.046 8.950 1.00 91.12 83 GLU A C 1
ATOM 655 O O . GLU A 1 83 ? 6.508 -5.630 7.843 1.00 91.12 83 GLU A O 1
ATOM 660 N N . PHE A 1 84 ? 8.053 -6.605 9.150 1.00 92.88 84 PHE A N 1
ATOM 661 C CA . PHE A 1 84 ? 8.967 -6.899 8.051 1.00 92.88 84 PHE A CA 1
ATOM 662 C C . PHE A 1 84 ? 8.523 -8.171 7.312 1.00 92.88 84 PHE A C 1
ATOM 664 O O . PHE A 1 84 ? 8.463 -9.255 7.895 1.00 92.88 84 PHE A O 1
ATOM 671 N N . GLN A 1 85 ? 8.209 -8.053 6.018 1.00 92.62 85 GLN A N 1
ATOM 672 C CA . GLN A 1 85 ? 7.747 -9.174 5.194 1.00 92.62 85 GLN A CA 1
ATOM 673 C C . GLN A 1 85 ? 8.683 -9.450 4.019 1.00 92.62 85 GLN A C 1
ATOM 675 O O . GLN A 1 85 ? 8.421 -9.032 2.891 1.00 92.62 85 GLN A O 1
ATOM 680 N N . LEU A 1 86 ? 9.733 -10.240 4.261 1.00 94.75 86 LEU A N 1
ATOM 681 C CA . LEU A 1 86 ? 10.664 -10.676 3.212 1.00 94.75 86 LEU A CA 1
ATOM 682 C C . LEU A 1 86 ? 9.947 -11.348 2.029 1.00 94.75 86 LEU A C 1
ATOM 684 O O . LEU A 1 86 ? 10.325 -11.136 0.882 1.00 94.75 86 LEU A O 1
ATOM 688 N N . ARG A 1 87 ? 8.863 -12.092 2.293 1.00 95.94 87 ARG A N 1
ATOM 689 C CA . ARG A 1 87 ? 8.041 -12.717 1.246 1.00 95.94 87 ARG A CA 1
ATOM 690 C C . ARG A 1 87 ? 7.569 -11.709 0.192 1.00 95.94 87 ARG A C 1
ATOM 692 O O . ARG A 1 87 ? 7.670 -12.010 -0.986 1.00 95.94 87 ARG A O 1
ATOM 699 N N . LEU A 1 88 ? 7.121 -10.516 0.592 1.00 96.00 88 LEU A N 1
ATOM 700 C CA . LEU A 1 88 ? 6.653 -9.503 -0.362 1.00 96.00 88 LEU A CA 1
ATOM 701 C C . LEU A 1 88 ? 7.792 -8.949 -1.222 1.00 96.00 88 LEU A C 1
ATOM 703 O O . LEU A 1 88 ? 7.582 -8.671 -2.398 1.00 96.00 88 LEU A O 1
ATOM 707 N N . TYR A 1 89 ? 8.998 -8.820 -0.665 1.00 97.31 89 TYR A N 1
ATOM 708 C CA . TYR A 1 89 ? 10.177 -8.470 -1.457 1.00 97.31 89 TYR A CA 1
ATOM 709 C C . TYR A 1 89 ? 10.491 -9.558 -2.495 1.00 97.31 89 TYR A C 1
ATOM 711 O O . TYR A 1 89 ? 10.763 -9.233 -3.649 1.00 97.31 89 TYR A O 1
ATOM 719 N N . CYS A 1 90 ? 10.379 -10.838 -2.125 1.00 97.88 90 CYS A N 1
ATOM 720 C CA . CYS A 1 90 ? 10.530 -11.949 -3.067 1.00 97.88 90 CYS A CA 1
ATOM 721 C C . CYS A 1 90 ? 9.436 -11.955 -4.148 1.00 97.88 90 CYS A C 1
ATOM 723 O O . CYS A 1 90 ? 9.749 -12.168 -5.315 1.00 97.88 90 CYS A O 1
ATOM 725 N N . ASP A 1 91 ? 8.177 -11.685 -3.791 1.00 98.00 91 ASP A N 1
ATOM 726 C CA . ASP A 1 91 ? 7.073 -11.588 -4.757 1.00 98.00 91 ASP A CA 1
ATOM 727 C C . ASP A 1 91 ? 7.335 -10.466 -5.776 1.00 98.00 91 ASP A C 1
ATOM 729 O O . ASP A 1 91 ? 7.125 -10.643 -6.976 1.00 98.00 91 ASP A O 1
ATOM 733 N N . ILE A 1 92 ? 7.857 -9.323 -5.313 1.00 98.19 92 ILE A N 1
ATOM 734 C CA . ILE A 1 92 ? 8.265 -8.205 -6.173 1.00 98.19 92 ILE A CA 1
ATOM 735 C C . ILE A 1 92 ? 9.416 -8.614 -7.095 1.00 98.19 92 ILE A C 1
ATOM 737 O O . ILE A 1 92 ? 9.353 -8.337 -8.292 1.00 98.19 92 ILE A O 1
ATOM 741 N N . PHE A 1 93 ? 10.442 -9.284 -6.567 1.00 98.25 93 PHE A N 1
ATOM 742 C CA . PHE A 1 93 ? 11.555 -9.796 -7.365 1.00 98.25 93 PHE A CA 1
ATOM 743 C C . PHE A 1 93 ? 11.062 -10.720 -8.487 1.00 98.25 93 PHE A C 1
ATOM 745 O O . PHE A 1 93 ? 11.379 -10.491 -9.653 1.00 98.25 93 PHE A O 1
ATOM 752 N N . LEU A 1 94 ? 10.237 -11.719 -8.156 1.00 98.06 94 LEU A N 1
ATOM 753 C CA . LEU A 1 94 ? 9.703 -12.681 -9.126 1.00 98.06 94 LEU A CA 1
ATOM 754 C C . LEU A 1 94 ? 8.855 -12.003 -10.206 1.00 98.06 94 LEU A C 1
ATOM 756 O O . LEU A 1 94 ? 8.958 -12.355 -11.383 1.00 98.06 94 LEU A O 1
ATOM 760 N N . LEU A 1 95 ? 8.050 -11.014 -9.816 1.00 97.81 95 LEU A N 1
ATOM 761 C CA . LEU A 1 95 ? 7.237 -10.246 -10.750 1.00 97.81 95 LEU A CA 1
ATOM 762 C C . LEU A 1 95 ? 8.107 -9.408 -11.701 1.00 97.81 95 LEU A C 1
ATOM 764 O O . LEU A 1 95 ? 7.861 -9.410 -12.903 1.00 97.81 95 LEU A O 1
ATOM 768 N N . ILE A 1 96 ? 9.154 -8.740 -11.200 1.00 97.50 96 ILE A N 1
ATOM 769 C CA . ILE A 1 96 ? 10.070 -7.973 -12.058 1.00 97.50 96 ILE A CA 1
ATOM 770 C C . ILE A 1 96 ? 10.821 -8.898 -13.014 1.00 97.50 96 ILE A C 1
ATOM 772 O O . ILE A 1 96 ? 10.922 -8.577 -14.191 1.00 97.50 96 ILE A O 1
ATOM 776 N N . VAL A 1 97 ? 11.330 -10.039 -12.546 1.00 95.81 97 VAL A N 1
ATOM 777 C CA . VAL A 1 97 ? 12.046 -10.992 -13.411 1.00 95.81 97 VAL A CA 1
ATOM 778 C C . VAL A 1 97 ? 11.149 -11.511 -14.538 1.00 95.81 97 VAL A C 1
ATOM 780 O O . VAL A 1 97 ? 11.628 -11.696 -15.654 1.00 95.81 97 VAL A O 1
ATOM 783 N N . SER A 1 98 ? 9.859 -11.712 -14.264 1.00 95.31 98 SER A N 1
ATOM 784 C CA . SER A 1 98 ? 8.907 -12.240 -15.248 1.00 95.31 98 SER A CA 1
ATOM 785 C C . SER A 1 98 ? 8.444 -11.184 -16.257 1.00 95.31 98 SER A C 1
ATOM 787 O O . SER A 1 98 ? 8.351 -11.474 -17.445 1.00 95.31 98 SER A O 1
ATOM 789 N N . ASP A 1 99 ? 8.192 -9.952 -15.802 1.00 96.50 99 ASP A N 1
ATOM 790 C CA . ASP A 1 99 ? 7.485 -8.922 -16.578 1.00 96.50 99 ASP A CA 1
ATOM 791 C C . ASP A 1 99 ? 8.242 -7.582 -16.638 1.00 96.50 99 ASP A C 1
ATOM 793 O O . ASP A 1 99 ? 7.642 -6.505 -16.721 1.00 96.50 99 ASP A O 1
ATOM 797 N N . ARG A 1 100 ? 9.580 -7.625 -16.591 1.00 95.69 100 ARG A N 1
ATOM 798 C CA . ARG A 1 100 ? 10.454 -6.444 -16.478 1.00 95.69 100 ARG A CA 1
ATOM 799 C C . ARG A 1 100 ? 10.099 -5.324 -17.448 1.00 95.69 100 ARG A C 1
ATOM 801 O O . ARG A 1 100 ? 9.915 -4.190 -17.020 1.00 95.69 100 ARG A O 1
ATOM 808 N N . GLU A 1 101 ? 10.006 -5.645 -18.735 1.00 95.31 101 GLU A N 1
ATOM 809 C CA . GLU A 1 101 ? 9.779 -4.667 -19.808 1.00 95.31 101 GLU A CA 1
ATOM 810 C C . GLU A 1 101 ? 8.381 -4.036 -19.743 1.00 95.31 101 GLU A C 1
ATOM 812 O O . GLU A 1 101 ? 8.179 -2.920 -20.211 1.00 95.31 101 GLU A O 1
ATOM 817 N N . VAL A 1 102 ? 7.416 -4.725 -19.126 1.00 95.56 102 VAL A N 1
ATOM 818 C CA . VAL A 1 102 ? 6.059 -4.208 -18.898 1.00 95.56 102 VAL A CA 1
ATOM 819 C C . VAL A 1 102 ? 6.030 -3.301 -17.664 1.00 95.56 102 VAL A C 1
ATOM 821 O O . VAL A 1 102 ? 5.317 -2.297 -17.628 1.00 95.56 102 VAL A O 1
ATOM 824 N N . ILE A 1 103 ? 6.818 -3.635 -16.640 1.00 97.31 103 ILE A N 1
ATOM 825 C CA . ILE A 1 103 ? 6.855 -2.907 -15.368 1.00 97.31 103 ILE A CA 1
ATOM 826 C C . ILE A 1 103 ? 7.716 -1.647 -15.475 1.00 97.31 103 ILE A C 1
ATOM 828 O O . ILE A 1 103 ? 7.246 -0.565 -15.129 1.00 97.31 103 ILE A O 1
ATOM 832 N N . LEU A 1 104 ? 8.959 -1.765 -15.950 1.00 96.69 104 LEU A N 1
ATOM 833 C CA . LEU A 1 104 ? 9.970 -0.699 -15.968 1.00 96.69 104 LEU A CA 1
ATOM 834 C C . LEU A 1 104 ? 9.830 0.218 -17.194 1.00 96.69 104 LEU A C 1
ATOM 836 O O . LEU A 1 104 ? 10.780 0.465 -17.936 1.00 96.69 104 LEU A O 1
ATOM 840 N N . THR A 1 105 ? 8.625 0.746 -17.378 1.00 95.44 105 THR A N 1
ATOM 841 C CA . THR A 1 105 ? 8.271 1.712 -18.426 1.00 95.44 105 THR A CA 1
ATOM 842 C C . THR A 1 105 ? 8.310 3.142 -17.889 1.00 95.44 105 THR A C 1
ATOM 844 O O . THR A 1 105 ? 8.271 3.359 -16.678 1.00 95.44 105 THR A O 1
ATOM 847 N N . ASP A 1 106 ? 8.370 4.143 -18.770 1.00 91.00 106 ASP A N 1
ATOM 848 C CA . ASP A 1 106 ? 8.372 5.557 -18.351 1.00 91.00 106 ASP A CA 1
ATOM 849 C C . ASP A 1 106 ? 7.113 5.939 -17.552 1.00 91.00 106 ASP A C 1
ATOM 851 O O . ASP A 1 106 ? 7.184 6.735 -16.617 1.00 91.00 106 ASP A O 1
ATOM 855 N N . GLU A 1 107 ? 5.987 5.279 -17.836 1.00 93.44 107 GLU A N 1
ATOM 856 C CA . GLU A 1 107 ? 4.711 5.459 -17.134 1.00 93.44 107 GLU A CA 1
ATOM 857 C C . GLU A 1 107 ? 4.751 5.008 -15.663 1.00 93.44 107 GLU A C 1
ATOM 859 O O . GLU A 1 107 ? 3.907 5.427 -14.870 1.00 93.44 107 GLU A O 1
ATOM 864 N N . LEU A 1 108 ? 5.720 4.171 -15.264 1.00 95.94 108 LEU A N 1
ATOM 865 C CA . LEU A 1 108 ? 5.796 3.635 -13.902 1.00 95.94 108 LEU A CA 1
ATOM 866 C C . LEU A 1 108 ? 5.885 4.741 -12.849 1.00 95.94 108 LEU A C 1
ATOM 868 O O . LEU A 1 108 ? 5.250 4.644 -11.799 1.00 95.94 108 LEU A O 1
ATOM 872 N N . ILE A 1 109 ? 6.685 5.778 -13.107 1.00 94.06 109 ILE A N 1
ATOM 873 C CA . ILE A 1 109 ? 6.881 6.871 -12.149 1.00 94.06 109 ILE A CA 1
ATOM 874 C C . ILE A 1 109 ? 5.619 7.722 -12.038 1.00 94.06 109 ILE A C 1
ATOM 876 O O . ILE A 1 109 ? 5.232 8.074 -10.923 1.00 94.06 109 ILE A O 1
ATOM 880 N N . ASP A 1 110 ? 4.939 7.979 -13.153 1.00 92.56 110 ASP A N 1
ATOM 881 C CA . ASP A 1 110 ? 3.679 8.721 -13.164 1.00 92.56 110 ASP A CA 1
ATOM 882 C C . ASP A 1 110 ? 2.580 7.960 -12.416 1.00 92.56 110 ASP A C 1
ATOM 884 O O . ASP A 1 110 ? 1.880 8.532 -11.575 1.00 92.56 110 ASP A O 1
ATOM 888 N N . ASP A 1 111 ? 2.461 6.652 -12.649 1.00 93.88 111 ASP A N 1
ATOM 889 C CA . ASP A 1 111 ? 1.518 5.793 -11.935 1.00 93.88 111 ASP A CA 1
ATOM 890 C C . ASP A 1 111 ? 1.873 5.723 -10.427 1.00 93.88 111 ASP A C 1
ATOM 892 O O . ASP A 1 111 ? 1.002 5.819 -9.553 1.00 93.88 111 ASP A O 1
ATOM 896 N N . ALA A 1 112 ? 3.159 5.641 -10.073 1.00 93.62 112 ALA A N 1
ATOM 897 C CA . ALA A 1 112 ? 3.617 5.659 -8.681 1.00 93.62 112 ALA A CA 1
ATOM 898 C C . ALA A 1 112 ? 3.349 7.005 -7.980 1.00 93.62 112 ALA A C 1
ATOM 900 O O . ALA A 1 112 ? 3.012 7.046 -6.790 1.00 93.62 112 ALA A O 1
ATOM 901 N N . TRP A 1 113 ? 3.472 8.115 -8.707 1.00 90.94 113 TRP A N 1
ATOM 902 C CA . TRP A 1 113 ? 3.146 9.452 -8.221 1.00 90.94 113 TRP A CA 1
ATOM 903 C C . TRP A 1 113 ? 1.640 9.608 -7.985 1.00 90.94 113 TRP A C 1
ATOM 905 O O . TRP A 1 113 ? 1.231 10.034 -6.902 1.00 90.94 113 TRP A O 1
ATOM 915 N N . GLN A 1 114 ? 0.802 9.166 -8.930 1.00 88.62 114 GLN A N 1
ATOM 916 C CA . GLN A 1 114 ? -0.662 9.187 -8.797 1.00 88.62 114 GLN A CA 1
ATOM 917 C C . GLN A 1 114 ? -1.157 8.365 -7.598 1.00 88.62 114 GLN A C 1
ATOM 919 O O . GLN A 1 114 ? -2.108 8.756 -6.915 1.00 88.62 114 GLN A O 1
ATOM 924 N N . SER A 1 115 ? -0.501 7.240 -7.312 1.00 87.94 115 SER A N 1
ATOM 925 C CA . SER A 1 115 ? -0.786 6.400 -6.141 1.00 87.94 115 SER A CA 1
ATOM 926 C C . SER A 1 115 ? -0.146 6.908 -4.840 1.00 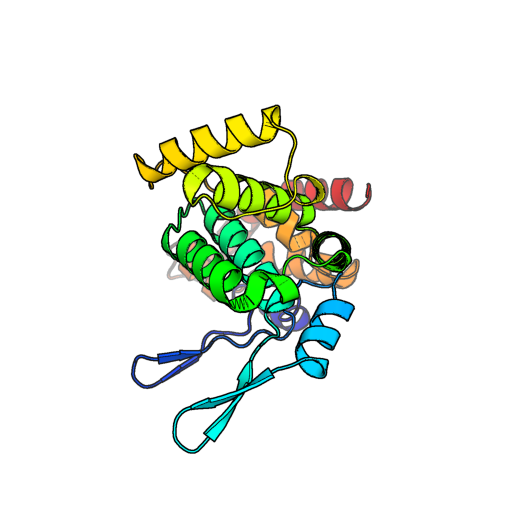87.94 115 SER A C 1
ATOM 928 O O . SER A 1 115 ? -0.458 6.398 -3.763 1.00 87.94 115 SER A O 1
ATOM 930 N N . GLY A 1 116 ? 0.698 7.943 -4.903 1.00 88.31 116 GLY A N 1
ATOM 931 C CA . GLY A 1 116 ? 1.353 8.554 -3.744 1.00 88.31 116 GLY A CA 1
ATOM 932 C C . GLY A 1 116 ? 2.452 7.693 -3.114 1.00 88.31 116 GLY A C 1
ATOM 933 O O . GLY A 1 116 ? 2.767 7.883 -1.939 1.00 88.31 116 GLY A O 1
ATOM 934 N N . ILE A 1 117 ? 3.020 6.747 -3.868 1.00 92.81 117 ILE A N 1
ATOM 935 C CA . ILE A 1 117 ? 4.043 5.796 -3.399 1.00 92.81 117 ILE A CA 1
ATOM 936 C C . ILE A 1 117 ? 5.363 5.899 -4.173 1.00 92.81 117 ILE A C 1
ATOM 938 O O . ILE A 1 117 ? 6.222 5.041 -4.000 1.00 92.81 117 ILE A O 1
ATOM 942 N N . GLU A 1 118 ? 5.563 6.944 -4.981 1.00 94.56 118 GLU A N 1
ATOM 943 C CA . GLU A 1 118 ? 6.756 7.150 -5.822 1.00 94.56 118 GLU A CA 1
ATOM 944 C C . GLU A 1 118 ? 8.081 6.895 -5.087 1.00 94.56 118 GLU A C 1
ATOM 946 O O . GLU A 1 118 ? 8.917 6.120 -5.547 1.00 94.56 118 GLU A O 1
ATOM 951 N N . ILE A 1 119 ? 8.262 7.492 -3.905 1.00 94.88 119 ILE A N 1
ATOM 952 C CA . ILE A 1 119 ? 9.475 7.286 -3.102 1.00 94.88 119 ILE A CA 1
ATOM 953 C C . ILE A 1 119 ? 9.621 5.813 -2.701 1.00 94.88 119 ILE A C 1
ATOM 955 O O . ILE A 1 119 ? 10.725 5.283 -2.736 1.00 94.88 119 ILE A O 1
ATOM 959 N N . GLY A 1 120 ? 8.521 5.158 -2.326 1.00 95.88 120 GLY A N 1
ATOM 960 C CA . GLY A 1 120 ? 8.512 3.739 -1.977 1.00 95.88 120 GLY A CA 1
ATOM 961 C C . GLY A 1 120 ? 8.923 2.860 -3.146 1.00 95.88 120 GLY A C 1
ATOM 962 O O . GLY A 1 120 ? 9.788 2.009 -2.985 1.00 95.88 120 GLY A O 1
ATOM 963 N N . VAL A 1 121 ? 8.364 3.125 -4.327 1.00 97.94 121 VAL A N 1
ATOM 964 C CA . VAL A 1 121 ? 8.733 2.444 -5.574 1.00 97.94 121 VAL A CA 1
ATOM 965 C C . VAL A 1 121 ? 10.227 2.596 -5.843 1.00 97.94 121 VAL A C 1
ATOM 967 O O . VAL A 1 121 ? 10.915 1.593 -6.015 1.00 97.94 121 VAL A O 1
ATOM 970 N N . LYS A 1 122 ? 10.756 3.824 -5.789 1.00 98.12 122 LYS A N 1
ATOM 971 C CA . LYS A 1 122 ? 12.179 4.087 -6.041 1.00 98.12 122 LYS A CA 1
ATOM 972 C C . LYS A 1 122 ? 13.105 3.423 -5.020 1.00 98.12 122 LYS A C 1
ATOM 974 O O . LYS A 1 122 ? 14.184 2.961 -5.384 1.00 98.12 122 LYS A O 1
ATOM 979 N N . VAL A 1 123 ? 12.704 3.375 -3.747 1.00 97.94 123 VAL A N 1
ATOM 980 C CA . VAL A 1 123 ? 13.459 2.682 -2.689 1.00 97.94 123 VAL A CA 1
ATOM 981 C C . VAL A 1 123 ? 13.448 1.175 -2.919 1.00 97.94 123 VAL A C 1
ATOM 983 O O . VAL A 1 123 ? 14.509 0.560 -2.907 1.00 97.94 123 VAL A O 1
ATOM 986 N N . VAL A 1 124 ? 12.282 0.578 -3.173 1.00 98.00 124 VAL A N 1
ATOM 987 C CA . VAL A 1 124 ? 12.170 -0.864 -3.432 1.00 98.00 124 VAL A CA 1
ATOM 988 C C . VAL A 1 124 ? 12.999 -1.256 -4.648 1.00 98.00 124 VAL A C 1
ATOM 990 O O . VAL A 1 124 ? 13.757 -2.213 -4.575 1.00 98.00 124 VAL A O 1
ATOM 993 N N . LEU A 1 125 ? 12.918 -0.500 -5.740 1.00 98.38 125 LEU A N 1
ATOM 994 C CA . LEU A 1 125 ? 13.703 -0.767 -6.943 1.00 98.38 125 LEU A CA 1
ATOM 995 C C . LEU A 1 125 ? 15.211 -0.620 -6.715 1.00 98.38 125 LEU A C 1
ATOM 997 O O . LEU A 1 125 ? 15.985 -1.416 -7.242 1.00 98.38 125 LEU A O 1
ATOM 1001 N N . TYR A 1 126 ? 15.634 0.336 -5.882 1.00 98.38 126 TYR A N 1
ATOM 1002 C CA . TYR A 1 126 ? 17.029 0.419 -5.451 1.00 98.38 126 TYR A CA 1
ATOM 1003 C C . TYR A 1 126 ? 17.453 -0.841 -4.683 1.00 98.38 126 TYR A C 1
ATOM 1005 O O . TYR A 1 126 ? 18.517 -1.388 -4.955 1.00 98.38 126 TYR A O 1
ATOM 1013 N N . LEU A 1 127 ? 16.620 -1.342 -3.763 1.00 98.00 127 LEU A N 1
ATOM 1014 C CA . LEU A 1 127 ? 16.896 -2.580 -3.023 1.00 98.00 127 LEU A CA 1
ATOM 1015 C C . LEU A 1 127 ? 16.936 -3.805 -3.947 1.00 98.00 127 LEU A C 1
ATOM 1017 O O . LEU A 1 127 ? 17.834 -4.630 -3.814 1.00 98.00 127 LEU A O 1
ATOM 1021 N N . MET A 1 128 ? 16.018 -3.906 -4.914 1.00 98.19 128 MET A N 1
ATOM 1022 C CA . MET A 1 128 ? 16.025 -4.972 -5.927 1.00 98.19 128 MET A CA 1
ATOM 1023 C C . MET A 1 128 ? 17.336 -4.980 -6.717 1.00 98.19 128 MET A C 1
ATOM 1025 O O . MET A 1 128 ? 17.923 -6.037 -6.924 1.00 98.19 128 MET A O 1
ATOM 1029 N N . LYS A 1 129 ? 17.834 -3.799 -7.095 1.00 97.56 129 LYS A N 1
ATOM 1030 C CA . LYS A 1 129 ? 19.131 -3.645 -7.760 1.00 97.56 129 LYS A CA 1
ATOM 1031 C C . LYS A 1 129 ? 20.308 -4.000 -6.851 1.00 97.56 129 LYS A C 1
ATOM 1033 O O . LYS A 1 129 ? 21.225 -4.682 -7.285 1.00 97.56 129 LYS A O 1
ATOM 1038 N N . ALA A 1 130 ? 20.300 -3.530 -5.605 1.00 97.00 130 ALA A N 1
ATOM 1039 C CA . ALA A 1 130 ? 21.441 -3.651 -4.698 1.00 97.00 130 ALA A CA 1
ATOM 1040 C C . ALA A 1 130 ? 21.581 -5.034 -4.041 1.00 97.00 130 ALA A C 1
ATOM 1042 O O . ALA A 1 130 ? 22.693 -5.427 -3.708 1.00 97.00 130 ALA A O 1
ATOM 1043 N N . ILE A 1 131 ? 20.471 -5.741 -3.810 1.00 96.62 131 ILE A N 1
ATOM 1044 C CA . ILE A 1 131 ? 20.436 -6.989 -3.028 1.00 96.62 131 ILE A CA 1
ATOM 1045 C C . ILE A 1 131 ? 20.138 -8.198 -3.914 1.00 96.62 131 ILE A C 1
ATOM 1047 O O . ILE A 1 131 ? 20.750 -9.246 -3.744 1.00 96.62 131 ILE A O 1
ATOM 1051 N N . TRP A 1 132 ? 19.201 -8.055 -4.853 1.00 97.12 132 TRP A N 1
ATOM 1052 C CA . TRP A 1 132 ? 18.814 -9.122 -5.781 1.00 97.12 132 TRP A CA 1
ATOM 1053 C C . TRP A 1 132 ? 19.474 -8.992 -7.159 1.00 97.12 132 TRP A C 1
ATOM 1055 O O . TRP A 1 132 ? 19.160 -9.779 -8.048 1.00 97.12 132 TRP A O 1
ATOM 1065 N N . GLU A 1 133 ? 20.354 -8.003 -7.347 1.00 96.81 133 GLU A N 1
ATOM 1066 C CA . GLU A 1 133 ? 21.086 -7.756 -8.599 1.00 96.81 133 GLU A CA 1
ATOM 1067 C C . GLU A 1 133 ? 20.174 -7.614 -9.832 1.00 96.81 133 GLU A C 1
ATOM 1069 O O . GLU A 1 133 ? 20.554 -7.916 -10.963 1.00 96.81 133 GLU A O 1
ATOM 1074 N N . VAL A 1 134 ? 18.947 -7.125 -9.628 1.00 97.06 134 VAL A 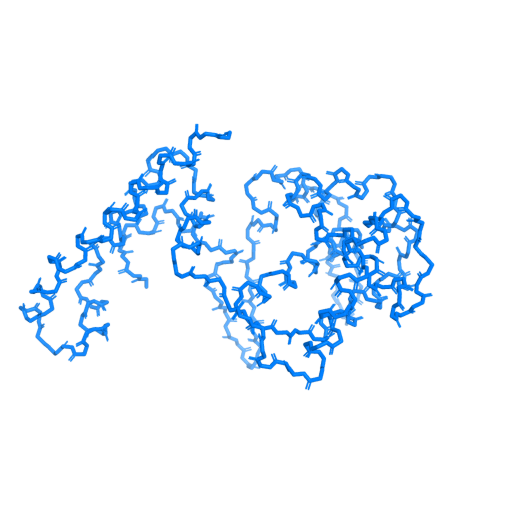N 1
ATOM 1075 C CA . VAL A 1 134 ? 18.011 -6.871 -10.725 1.00 97.06 134 VAL A CA 1
ATOM 1076 C C . VAL A 1 134 ? 18.518 -5.697 -11.560 1.00 97.06 134 VAL A C 1
ATOM 1078 O O . VAL A 1 134 ? 18.820 -4.627 -11.025 1.00 97.06 134 VAL A O 1
ATOM 1081 N N . ASP A 1 135 ? 18.551 -5.861 -12.884 1.00 95.31 135 ASP A N 1
ATOM 1082 C CA . ASP A 1 135 ? 18.875 -4.766 -13.797 1.00 95.31 135 ASP A CA 1
ATOM 1083 C C . ASP A 1 135 ? 17.765 -3.705 -13.762 1.00 95.31 135 ASP A C 1
ATOM 1085 O O . ASP A 1 135 ? 16.722 -3.841 -14.407 1.00 95.31 135 ASP A O 1
ATOM 1089 N N . VAL A 1 136 ? 17.977 -2.642 -12.988 1.00 96.44 136 VAL A N 1
ATOM 1090 C CA . VAL A 1 136 ? 17.075 -1.493 -12.889 1.00 96.44 136 VAL A CA 1
ATOM 1091 C C . VAL A 1 136 ? 17.806 -0.222 -13.345 1.00 96.44 136 VAL A C 1
ATOM 1093 O O . VAL A 1 136 ? 18.840 0.138 -12.760 1.00 96.44 136 VAL A O 1
ATOM 1096 N N . PRO A 1 137 ? 17.259 0.510 -14.336 1.00 95.44 137 PRO A N 1
ATOM 1097 C CA . PRO A 1 137 ? 17.776 1.816 -14.736 1.00 95.44 137 PRO A CA 1
ATOM 1098 C C . PRO A 1 137 ? 17.755 2.840 -13.591 1.00 95.44 137 PRO A C 1
ATOM 1100 O O . PRO A 1 137 ? 16.753 2.969 -12.889 1.00 95.44 137 PRO A O 1
ATOM 1103 N N . ASP A 1 138 ? 18.814 3.646 -13.462 1.00 94.38 138 ASP A N 1
ATOM 1104 C CA . ASP A 1 138 ? 18.983 4.594 -12.342 1.00 94.38 138 ASP A CA 1
ATOM 1105 C C . ASP A 1 138 ? 17.868 5.649 -12.240 1.00 94.38 138 ASP A C 1
ATOM 1107 O O . ASP A 1 138 ? 17.572 6.149 -11.156 1.00 94.38 138 ASP A O 1
ATOM 1111 N N . LYS A 1 139 ? 17.182 5.957 -13.352 1.00 94.50 139 LYS A N 1
ATOM 1112 C CA . LYS A 1 139 ? 16.020 6.867 -13.360 1.00 94.50 139 LYS A CA 1
ATOM 1113 C C . LYS A 1 139 ? 14.869 6.388 -12.463 1.00 94.50 139 LYS A C 1
ATOM 1115 O O . LYS A 1 139 ? 14.065 7.200 -12.007 1.00 94.50 139 LYS A O 1
ATOM 1120 N N . PHE A 1 140 ? 14.789 5.081 -12.208 1.00 96.50 140 PHE A N 1
ATOM 1121 C CA . PHE A 1 140 ? 13.759 4.469 -11.373 1.00 96.50 140 PHE A CA 1
ATOM 1122 C C . PHE A 1 140 ? 14.192 4.264 -9.922 1.00 96.50 140 PHE A C 1
ATOM 1124 O O . PHE A 1 140 ? 13.415 3.736 -9.132 1.00 96.50 140 PHE A O 1
ATOM 1131 N N . THR A 1 141 ? 15.404 4.669 -9.547 1.00 96.88 141 THR A N 1
ATOM 1132 C CA . THR A 1 141 ? 15.922 4.475 -8.193 1.00 96.88 141 THR A CA 1
ATOM 1133 C C . THR A 1 141 ? 16.076 5.796 -7.449 1.00 96.88 141 THR A C 1
ATOM 1135 O O . THR A 1 141 ? 16.013 6.885 -8.019 1.00 96.88 141 THR A O 1
ATOM 1138 N N . VAL A 1 142 ? 16.243 5.706 -6.132 1.00 96.69 142 VAL A N 1
ATOM 1139 C CA . VAL A 1 142 ? 16.676 6.846 -5.313 1.00 96.69 142 VAL A CA 1
ATOM 1140 C C . VAL A 1 142 ? 18.166 7.138 -5.518 1.00 96.69 142 VAL A C 1
ATOM 1142 O O . VAL A 1 142 ? 18.893 6.320 -6.078 1.00 96.69 142 VAL A O 1
ATOM 1145 N N . ASP A 1 143 ? 18.630 8.295 -5.039 1.00 96.44 143 ASP A N 1
ATOM 1146 C CA . ASP A 1 143 ? 20.057 8.612 -4.996 1.00 96.44 143 ASP A CA 1
ATOM 1147 C C . ASP A 1 143 ? 20.837 7.631 -4.101 1.00 96.44 143 ASP A C 1
ATOM 1149 O O . ASP A 1 143 ? 20.282 7.016 -3.187 1.00 96.44 143 ASP A O 1
ATOM 1153 N N . ALA A 1 144 ? 22.147 7.515 -4.335 1.00 92.19 144 ALA A N 1
ATOM 1154 C CA . ALA A 1 144 ? 23.007 6.571 -3.621 1.00 92.19 144 ALA A CA 1
ATOM 1155 C C . ALA A 1 144 ? 23.040 6.791 -2.097 1.00 92.19 144 ALA A C 1
ATOM 1157 O O . ALA A 1 144 ? 23.188 5.826 -1.349 1.00 92.19 144 ALA A O 1
ATOM 1158 N N . GLY A 1 145 ? 22.875 8.031 -1.621 1.00 94.75 145 GLY A N 1
ATOM 1159 C CA . GLY A 1 145 ? 22.855 8.337 -0.192 1.00 94.75 145 GLY A CA 1
ATOM 1160 C C . GLY A 1 145 ? 21.624 7.743 0.484 1.00 94.75 145 GLY A C 1
ATOM 1161 O O . GLY A 1 145 ? 21.737 6.970 1.437 1.00 94.75 145 GLY A O 1
ATOM 1162 N N . ARG A 1 146 ? 20.433 8.039 -0.049 1.00 95.12 146 ARG A N 1
ATOM 1163 C CA . ARG A 1 146 ? 19.179 7.436 0.428 1.00 95.12 146 ARG A CA 1
ATOM 1164 C C . ARG A 1 146 ? 19.155 5.922 0.222 1.00 95.12 146 ARG A C 1
ATOM 1166 O O . ARG A 1 146 ? 18.646 5.200 1.081 1.00 95.12 146 ARG A O 1
ATOM 1173 N N . GLY A 1 147 ? 19.682 5.457 -0.904 1.00 94.88 147 GLY A N 1
ATOM 1174 C CA . GLY A 1 147 ? 19.772 4.045 -1.243 1.00 94.88 147 GLY A CA 1
ATOM 1175 C C . GLY A 1 147 ? 20.590 3.261 -0.221 1.00 94.88 147 GLY A C 1
ATOM 1176 O O . GLY A 1 147 ? 20.074 2.318 0.369 1.00 94.88 147 GLY A O 1
ATOM 1177 N N . SER A 1 148 ? 21.803 3.723 0.089 1.00 94.75 148 SER A N 1
ATOM 1178 C CA . SER A 1 148 ? 22.680 3.109 1.095 1.00 94.75 148 SER A CA 1
ATOM 1179 C C . SER A 1 148 ? 22.014 3.010 2.472 1.00 94.75 148 SER A C 1
ATOM 1181 O O . SER A 1 148 ? 21.991 1.939 3.076 1.00 94.75 148 SER A O 1
ATOM 1183 N N . VAL A 1 149 ? 21.358 4.084 2.933 1.00 96.50 149 VAL A N 1
ATOM 1184 C CA . VAL A 1 149 ? 20.592 4.067 4.195 1.00 96.50 149 VAL A CA 1
ATOM 1185 C C . VAL A 1 149 ? 19.472 3.023 4.166 1.00 96.50 149 VAL A C 1
ATOM 1187 O O . VAL A 1 149 ? 19.228 2.349 5.167 1.00 96.50 149 VAL A O 1
ATOM 1190 N N . SER A 1 150 ? 18.784 2.888 3.031 1.00 95.56 150 SER A N 1
ATOM 1191 C CA . SER A 1 150 ? 17.694 1.921 2.869 1.00 95.56 150 SER A CA 1
ATOM 1192 C C . SER A 1 150 ? 18.217 0.485 2.871 1.00 95.56 150 SER A C 1
ATOM 1194 O O . SER A 1 150 ? 17.619 -0.366 3.521 1.00 95.56 150 SER A O 1
ATOM 1196 N N . THR A 1 151 ? 19.352 0.223 2.217 1.00 96.81 151 THR A N 1
ATOM 1197 C CA . THR A 1 151 ? 20.013 -1.090 2.212 1.00 96.81 151 THR A CA 1
ATOM 1198 C C . THR A 1 151 ? 20.467 -1.495 3.608 1.00 96.81 151 THR A C 1
ATOM 1200 O O . THR A 1 151 ? 20.143 -2.593 4.050 1.00 96.81 151 THR A O 1
ATOM 1203 N N . SER A 1 152 ? 21.148 -0.609 4.342 1.00 96.06 152 SER A N 1
ATOM 1204 C CA . SER A 1 152 ? 21.584 -0.905 5.714 1.00 96.06 152 SER A CA 1
ATOM 1205 C C . SER A 1 152 ? 20.403 -1.237 6.623 1.00 96.06 152 SER A C 1
ATOM 1207 O O . SER A 1 152 ? 20.453 -2.204 7.374 1.00 96.06 152 SER A O 1
ATOM 1209 N N . ARG A 1 153 ? 19.306 -0.479 6.506 1.00 94.12 153 ARG A N 1
ATOM 1210 C CA . ARG A 1 153 ? 18.078 -0.736 7.266 1.00 94.12 153 ARG A CA 1
ATOM 1211 C C . ARG A 1 153 ? 17.407 -2.049 6.868 1.00 94.12 153 ARG A C 1
ATOM 1213 O O . ARG A 1 153 ? 16.901 -2.763 7.724 1.00 94.12 153 ARG A O 1
ATOM 1220 N N . PHE A 1 154 ? 17.387 -2.368 5.576 1.00 95.62 154 PHE A N 1
ATOM 1221 C CA . PHE A 1 154 ? 16.858 -3.641 5.103 1.00 95.62 154 PHE A CA 1
ATOM 1222 C C . PHE A 1 154 ? 17.632 -4.817 5.715 1.00 95.62 154 PHE A C 1
ATOM 1224 O O . PHE A 1 154 ? 17.012 -5.750 6.216 1.00 95.62 154 PHE A O 1
ATOM 1231 N N . ILE A 1 155 ? 18.968 -4.752 5.721 1.00 95.88 155 ILE A N 1
ATOM 1232 C CA . ILE A 1 155 ? 19.827 -5.781 6.327 1.00 95.88 155 ILE A CA 1
ATOM 1233 C C . ILE A 1 155 ? 19.563 -5.880 7.834 1.00 95.88 155 ILE A C 1
ATOM 1235 O O . ILE A 1 155 ? 19.360 -6.978 8.343 1.00 95.88 155 ILE A O 1
ATOM 1239 N N . GLU A 1 156 ? 19.463 -4.748 8.534 1.00 94.75 156 GLU A N 1
ATOM 1240 C CA . GLU A 1 156 ? 19.133 -4.718 9.964 1.00 94.75 156 GLU A CA 1
ATOM 1241 C C . GLU A 1 156 ? 17.804 -5.429 10.264 1.00 94.75 156 GLU A C 1
ATOM 1243 O O . GLU A 1 156 ? 17.730 -6.226 11.199 1.00 94.75 156 GLU A O 1
ATOM 1248 N N . TYR A 1 157 ? 16.764 -5.196 9.458 1.00 94.12 157 TYR A N 1
ATOM 1249 C CA . TYR A 1 157 ? 15.468 -5.867 9.609 1.00 94.12 157 TYR A CA 1
ATOM 1250 C C . TYR A 1 157 ? 15.487 -7.331 9.182 1.00 94.12 157 TYR A C 1
ATOM 1252 O O . TYR A 1 157 ? 14.722 -8.129 9.721 1.00 94.12 157 TYR A O 1
ATOM 1260 N N . LEU A 1 158 ? 16.353 -7.709 8.246 1.00 93.88 158 LEU A N 1
ATOM 1261 C CA . LEU A 1 158 ? 16.548 -9.107 7.888 1.00 93.88 158 LEU A CA 1
ATOM 1262 C C . LEU A 1 158 ? 17.168 -9.889 9.053 1.00 93.88 158 LEU A C 1
ATOM 1264 O O . LEU A 1 158 ? 16.721 -10.993 9.359 1.00 93.88 158 LEU A O 1
ATOM 1268 N N . GLU A 1 159 ? 18.159 -9.303 9.721 1.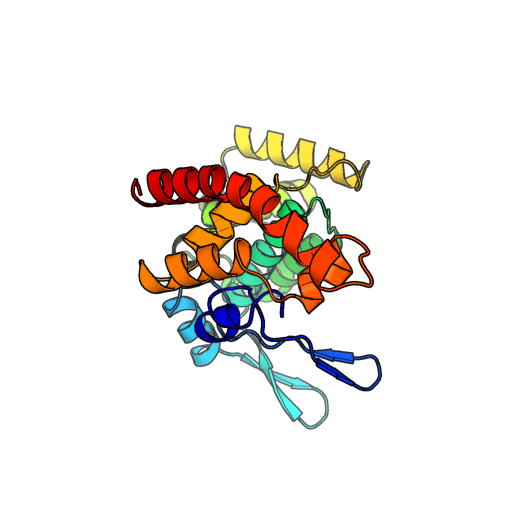00 94.25 159 GLU A N 1
ATOM 1269 C CA . GLU A 1 159 ? 18.814 -9.883 10.896 1.00 94.25 159 GLU A CA 1
ATOM 1270 C C . GLU A 1 159 ? 17.919 -9.822 12.144 1.00 94.25 159 GLU A C 1
ATOM 1272 O O . GLU A 1 159 ? 17.936 -10.731 12.974 1.00 94.25 159 GLU A O 1
ATOM 1277 N N . ASN A 1 160 ? 17.104 -8.769 12.264 1.00 92.31 160 ASN A N 1
ATOM 1278 C CA . ASN A 1 160 ? 16.281 -8.476 13.434 1.00 92.31 160 ASN A CA 1
ATOM 1279 C C . ASN A 1 160 ? 14.837 -8.107 13.029 1.00 92.31 160 ASN A C 1
ATOM 1281 O O . ASN A 1 160 ? 14.418 -6.957 13.184 1.00 92.31 160 ASN A O 1
ATOM 1285 N N . PRO A 1 161 ? 14.011 -9.063 12.564 1.00 82.62 161 PRO A N 1
ATOM 1286 C CA . PRO A 1 161 ? 12.693 -8.762 11.987 1.00 82.62 161 PRO A CA 1
ATOM 1287 C C . PRO A 1 161 ? 11.706 -8.093 12.956 1.00 82.62 161 PRO A C 1
ATOM 1289 O O . PRO A 1 161 ? 10.775 -7.424 12.517 1.00 82.62 161 PRO A O 1
ATOM 1292 N N . GLY A 1 162 ? 11.907 -8.235 14.272 1.00 83.44 162 GLY A N 1
ATOM 1293 C CA . GLY A 1 162 ? 11.085 -7.588 15.301 1.00 83.44 162 GLY A CA 1
ATOM 1294 C C . GLY A 1 162 ? 11.459 -6.136 15.628 1.00 83.44 162 GLY A C 1
ATOM 1295 O O . GLY A 1 162 ? 10.791 -5.529 16.459 1.00 83.44 162 GLY A O 1
ATOM 1296 N N . PHE A 1 163 ? 12.520 -5.584 15.029 1.00 85.81 163 PHE A N 1
ATOM 1297 C CA . PHE A 1 163 ? 13.013 -4.229 15.330 1.00 85.81 163 PHE A CA 1
ATOM 1298 C C . PHE A 1 163 ? 12.290 -3.136 14.543 1.00 85.81 163 PHE A C 1
ATOM 1300 O O . PHE A 1 163 ? 12.491 -1.948 14.792 1.00 85.81 163 PHE A O 1
ATOM 1307 N N . MET A 1 164 ? 11.449 -3.511 13.583 1.00 86.94 164 MET A N 1
ATOM 1308 C CA . MET A 1 164 ? 10.704 -2.537 12.809 1.00 86.94 164 MET A CA 1
ATOM 1309 C C . MET A 1 164 ? 9.633 -1.874 13.682 1.00 86.94 164 MET A C 1
ATOM 1311 O O . MET A 1 164 ? 8.693 -2.513 14.153 1.00 86.94 164 MET A O 1
ATOM 1315 N N . GLU A 1 165 ? 9.765 -0.567 13.888 1.00 86.38 165 GLU A N 1
ATOM 1316 C CA . GLU A 1 165 ? 8.821 0.177 14.713 1.00 86.38 165 GLU A CA 1
ATOM 1317 C C . GLU A 1 165 ? 7.520 0.479 13.947 1.00 86.38 165 GLU A C 1
ATOM 1319 O O . GLU A 1 165 ? 7.561 1.002 12.828 1.00 86.38 165 GLU A O 1
ATOM 1324 N N . PRO A 1 166 ? 6.341 0.203 14.536 1.00 89.50 166 PRO A N 1
ATOM 1325 C CA . PRO A 1 166 ? 5.072 0.594 13.943 1.00 89.50 166 PRO A CA 1
ATOM 1326 C C . PRO A 1 166 ? 4.886 2.111 13.982 1.00 89.50 166 PRO A C 1
ATOM 1328 O O . PRO A 1 166 ? 5.365 2.804 14.883 1.00 89.50 166 PRO A O 1
ATOM 1331 N N . LEU A 1 167 ? 4.067 2.629 13.065 1.00 86.00 167 LEU A N 1
ATOM 1332 C CA . LEU A 1 167 ? 3.609 4.011 13.152 1.00 86.00 167 LEU A CA 1
ATOM 1333 C C . LEU A 1 167 ? 2.897 4.274 14.480 1.00 86.00 167 LEU A C 1
ATOM 1335 O O . LEU A 1 167 ? 2.102 3.464 14.972 1.00 86.00 167 LEU A O 1
ATOM 1339 N N . SER A 1 168 ? 3.086 5.480 15.011 1.00 86.25 168 SER A N 1
ATOM 1340 C CA . SER A 1 168 ? 2.387 5.889 16.221 1.00 86.25 168 SER A CA 1
ATOM 1341 C C . SER A 1 168 ? 0.870 5.945 15.994 1.00 86.25 168 SER A C 1
ATOM 1343 O O . SER A 1 168 ? 0.372 6.263 14.907 1.00 86.25 168 SER A O 1
ATOM 1345 N N . ALA A 1 169 ? 0.090 5.727 17.057 1.00 80.19 169 ALA A N 1
ATOM 1346 C CA . ALA A 1 169 ? -1.373 5.793 16.985 1.00 80.19 169 ALA A CA 1
ATOM 1347 C C . ALA A 1 169 ? -1.891 7.142 16.437 1.00 80.19 169 ALA A C 1
ATOM 1349 O O . ALA A 1 169 ? -2.915 7.189 15.751 1.00 80.19 169 ALA A O 1
ATOM 1350 N N . SER A 1 170 ? -1.173 8.235 16.713 1.00 80.25 170 SER A N 1
ATOM 1351 C CA . SER A 1 170 ? -1.485 9.574 16.201 1.00 80.25 170 SER A CA 1
ATOM 1352 C C . SER A 1 170 ? -1.286 9.679 14.688 1.00 80.25 170 SER A C 1
ATOM 1354 O O . SER A 1 170 ? -2.081 10.324 14.002 1.00 80.25 170 SER A O 1
ATOM 1356 N N . GLU A 1 171 ? -0.251 9.040 14.147 1.00 83.25 171 GLU A N 1
ATOM 1357 C CA . GLU A 1 171 ? 0.019 9.025 12.709 1.00 83.25 171 GLU A CA 1
ATOM 1358 C C . GLU A 1 171 ? -0.982 8.163 11.958 1.00 83.25 171 GLU A C 1
ATOM 1360 O O . GLU A 1 171 ? -1.517 8.611 10.944 1.00 83.25 171 GLU A O 1
ATOM 1365 N N . VAL A 1 172 ? -1.306 6.982 12.490 1.00 82.38 172 VAL A N 1
ATOM 1366 C CA . VAL A 1 172 ? -2.362 6.118 11.945 1.00 82.38 172 VAL A CA 1
ATOM 1367 C C . VAL A 1 172 ? -3.696 6.865 11.919 1.00 82.38 172 VAL A C 1
ATOM 1369 O O . VAL A 1 172 ? -4.381 6.888 10.896 1.00 82.38 172 VAL A O 1
ATOM 1372 N N . TYR A 1 173 ? -4.052 7.546 13.014 1.00 83.50 173 TYR A N 1
ATOM 1373 C CA . TYR A 1 173 ? -5.263 8.365 13.074 1.00 83.50 173 TYR A CA 1
ATOM 1374 C C . TYR A 1 173 ? -5.259 9.468 12.011 1.00 83.50 173 TYR A C 1
ATOM 1376 O O . TYR A 1 173 ? -6.254 9.655 11.307 1.00 83.50 173 TYR A O 1
ATOM 1384 N N . ARG A 1 174 ? -4.131 10.176 11.867 1.00 83.75 174 ARG A N 1
ATOM 1385 C CA . ARG A 1 174 ? -3.965 11.232 10.866 1.00 83.75 174 ARG A CA 1
ATOM 1386 C C . ARG A 1 174 ? -4.124 10.690 9.446 1.00 83.75 174 ARG A C 1
ATOM 1388 O O . ARG A 1 174 ? -4.838 11.303 8.666 1.00 83.75 174 ARG A O 1
ATOM 1395 N N . ARG A 1 175 ? -3.512 9.549 9.117 1.00 81.00 175 ARG A N 1
ATOM 1396 C CA . ARG A 1 175 ? -3.641 8.931 7.786 1.00 81.00 175 ARG A CA 1
ATOM 1397 C C . ARG A 1 175 ? -5.088 8.562 7.476 1.00 81.00 175 ARG A C 1
ATOM 1399 O O . ARG A 1 175 ? -5.578 8.898 6.400 1.00 81.00 175 ARG A O 1
ATOM 1406 N N . ASN A 1 176 ? -5.787 7.963 8.439 1.00 83.25 176 ASN A N 1
ATOM 1407 C CA . ASN A 1 176 ? -7.192 7.597 8.275 1.00 83.25 176 ASN A CA 1
ATOM 1408 C C . ASN A 1 176 ? -8.073 8.825 8.023 1.00 83.25 176 ASN A C 1
ATOM 1410 O O . ASN A 1 176 ? -8.849 8.828 7.078 1.00 83.25 176 ASN A O 1
ATOM 1414 N N . ILE A 1 177 ? -7.932 9.902 8.805 1.00 83.94 177 ILE A N 1
ATOM 1415 C CA . ILE A 1 177 ? -8.762 11.098 8.596 1.00 83.94 177 ILE A CA 1
ATOM 1416 C C . ILE A 1 177 ? -8.420 11.841 7.297 1.00 83.94 177 ILE A C 1
ATOM 1418 O O . ILE A 1 177 ? -9.305 12.444 6.695 1.00 83.94 177 ILE A O 1
ATOM 1422 N N . THR A 1 178 ? -7.164 11.805 6.840 1.00 81.06 178 THR A N 1
ATOM 1423 C CA . THR A 1 178 ? -6.780 12.397 5.548 1.00 81.06 178 THR A CA 1
ATOM 1424 C C . THR A 1 178 ? -7.290 11.602 4.351 1.00 81.06 178 THR A C 1
ATOM 1426 O O . THR A 1 178 ? -7.518 12.202 3.309 1.00 81.06 178 THR A O 1
ATOM 1429 N N . ALA A 1 179 ? -7.481 10.287 4.498 1.00 78.38 179 ALA A N 1
ATOM 1430 C CA . ALA A 1 179 ? -8.001 9.422 3.439 1.00 78.38 179 ALA A CA 1
ATOM 1431 C C . ALA A 1 179 ? -9.519 9.569 3.221 1.00 78.38 179 ALA A C 1
ATOM 1433 O O . ALA A 1 179 ? -10.028 9.162 2.183 1.00 78.38 179 ALA A O 1
ATOM 1434 N N . ILE A 1 180 ? -10.234 10.141 4.194 1.00 83.69 180 ILE A N 1
ATOM 1435 C CA . ILE A 1 180 ? -11.691 10.302 4.173 1.00 83.69 180 ILE A CA 1
ATOM 1436 C C . ILE A 1 180 ? -12.077 11.582 3.430 1.00 83.69 180 ILE A C 1
ATOM 1438 O O . ILE A 1 180 ? -11.515 12.662 3.673 1.00 83.69 180 ILE A O 1
ATOM 1442 N N . ARG A 1 181 ? -13.082 11.479 2.558 1.00 79.69 181 ARG A N 1
ATOM 1443 C CA . ARG A 1 181 ? -13.459 12.548 1.636 1.00 79.69 181 ARG A CA 1
ATOM 1444 C C . ARG A 1 181 ? -14.354 13.579 2.312 1.00 79.69 181 ARG A C 1
ATOM 1446 O O . ARG A 1 181 ? -15.370 13.279 2.942 1.00 79.69 181 ARG A O 1
ATOM 1453 N N . GLY A 1 182 ? -14.016 14.845 2.077 1.00 83.81 182 GLY A N 1
ATOM 1454 C CA . GLY A 1 182 ? -14.846 15.984 2.450 1.00 83.81 182 GLY A CA 1
ATOM 1455 C C . GLY A 1 182 ? -14.994 16.183 3.961 1.00 83.81 182 GLY A C 1
ATOM 1456 O O . GLY A 1 182 ? -14.632 15.351 4.793 1.00 83.81 182 GLY A O 1
ATOM 1457 N N . LEU A 1 183 ? -15.539 17.337 4.342 1.00 86.81 183 LEU A N 1
ATOM 1458 C CA . LEU A 1 183 ? -15.698 17.673 5.757 1.00 86.81 183 LEU A CA 1
ATOM 1459 C C . LEU A 1 183 ? -16.713 16.750 6.448 1.00 86.81 183 LEU A C 1
ATOM 1461 O O . LEU A 1 183 ? -16.487 16.319 7.575 1.00 86.81 183 LEU A O 1
ATOM 1465 N N . LYS A 1 184 ? -17.803 16.395 5.754 1.00 89.31 184 LYS A N 1
ATOM 1466 C CA . LYS A 1 184 ? -18.859 15.522 6.284 1.00 89.31 184 LYS A CA 1
ATOM 1467 C C . LYS A 1 184 ? -18.320 14.143 6.677 1.00 89.31 184 LYS A C 1
ATOM 1469 O O . LYS A 1 184 ? -18.567 13.712 7.800 1.00 89.31 184 LYS A O 1
ATOM 1474 N N . GLY A 1 185 ? -17.563 13.478 5.801 1.00 87.69 185 GLY A N 1
ATOM 1475 C CA . GLY A 1 185 ? -16.975 12.167 6.093 1.00 87.69 185 GLY A CA 1
ATOM 1476 C C . GLY A 1 185 ? -16.020 12.230 7.285 1.00 87.69 185 GLY A C 1
ATOM 1477 O O . GLY A 1 185 ? -16.118 11.426 8.214 1.00 87.69 185 GLY A O 1
ATOM 1478 N N . LYS A 1 186 ? -15.158 13.254 7.325 1.00 90.44 186 LYS A N 1
ATOM 1479 C CA . LYS A 1 186 ? -14.220 13.482 8.436 1.00 90.44 186 LYS A CA 1
ATOM 1480 C C . LYS A 1 186 ? -14.947 13.701 9.767 1.00 90.44 186 LYS A C 1
ATOM 1482 O O . LYS A 1 186 ? -14.551 13.127 10.779 1.00 90.44 186 LYS A O 1
ATOM 1487 N N . LEU A 1 187 ? -16.037 14.472 9.775 1.00 90.19 187 LEU A N 1
ATOM 1488 C CA . LEU A 1 187 ? -16.871 14.667 10.965 1.00 90.19 187 LEU A CA 1
ATOM 1489 C C . LEU A 1 187 ? -17.544 13.362 11.413 1.00 90.19 187 LEU A C 1
ATOM 1491 O O . LEU A 1 187 ? -17.542 13.068 12.606 1.00 90.19 187 LEU A O 1
ATOM 1495 N N . ILE A 1 188 ? -18.050 12.548 10.480 1.00 90.62 188 ILE A N 1
ATOM 1496 C CA . ILE A 1 188 ? -18.614 11.219 10.776 1.00 90.62 188 ILE A CA 1
ATOM 1497 C C . ILE A 1 188 ? -17.549 10.309 11.409 1.00 90.62 188 ILE A C 1
ATOM 1499 O O . ILE A 1 188 ? -17.825 9.627 12.399 1.00 90.62 188 ILE A O 1
ATOM 1503 N N . PHE A 1 189 ? -16.321 10.321 10.886 1.00 90.50 189 PHE A N 1
ATOM 1504 C CA . PHE A 1 189 ? -15.204 9.546 11.427 1.00 90.50 189 PHE A CA 1
ATOM 1505 C C . PHE A 1 189 ? -14.844 9.946 12.859 1.00 90.50 189 PHE A C 1
ATOM 1507 O O . PHE A 1 189 ? -14.715 9.083 13.735 1.00 90.50 189 PHE A O 1
ATOM 1514 N N . ILE A 1 190 ? -14.709 11.254 13.101 1.00 90.38 190 ILE A N 1
ATOM 1515 C CA . ILE A 1 190 ? -14.417 11.808 14.425 1.00 90.38 190 ILE A CA 1
ATOM 1516 C C . ILE A 1 190 ? -15.552 11.463 15.390 1.00 90.38 190 ILE A C 1
ATOM 1518 O O . ILE A 1 190 ? -15.296 10.901 16.454 1.00 90.38 190 ILE A O 1
ATOM 1522 N N . ALA A 1 191 ? -16.803 11.728 15.005 1.00 90.56 191 ALA A N 1
ATOM 1523 C CA . ALA A 1 191 ? -17.971 11.442 15.829 1.00 90.56 191 ALA A CA 1
ATOM 1524 C C . ALA A 1 191 ? -18.059 9.952 16.180 1.00 90.56 191 ALA A C 1
ATOM 1526 O O . ALA A 1 191 ? -18.265 9.613 17.340 1.00 90.56 191 ALA A O 1
ATOM 1527 N N . GLY A 1 192 ? -17.815 9.045 15.231 1.00 90.06 192 GLY A N 1
ATOM 1528 C CA . GLY A 1 192 ? -17.807 7.611 15.517 1.00 90.06 192 GLY A CA 1
ATOM 1529 C C . GLY A 1 192 ? -16.610 7.132 16.353 1.00 90.06 192 GLY A C 1
ATOM 1530 O O . GLY A 1 192 ? -16.712 6.101 17.020 1.00 90.06 192 GLY A O 1
ATOM 1531 N N . ASP A 1 193 ? -15.481 7.852 16.376 1.00 89.25 193 ASP A N 1
ATOM 1532 C CA . ASP A 1 193 ? -14.385 7.548 17.309 1.00 89.25 193 ASP A CA 1
ATOM 1533 C C . ASP A 1 193 ? -14.658 8.069 18.723 1.00 89.25 193 ASP A C 1
ATOM 1535 O O . ASP A 1 193 ? -14.335 7.382 19.696 1.00 89.25 193 ASP A O 1
ATOM 1539 N N . LEU A 1 194 ? -15.250 9.255 18.852 1.00 90.19 194 LEU A N 1
ATOM 1540 C CA . LEU A 1 194 ? -15.607 9.845 20.143 1.00 90.19 194 LEU A CA 1
ATOM 1541 C C . LEU A 1 194 ? -16.798 9.124 20.775 1.00 90.19 194 LEU A C 1
ATOM 1543 O O . LEU A 1 194 ? -16.761 8.810 21.963 1.00 90.19 194 LEU A O 1
ATOM 1547 N N . PHE A 1 195 ? -17.790 8.777 19.955 1.00 91.25 195 PHE A N 1
ATOM 1548 C CA . PHE A 1 195 ? -19.042 8.144 20.352 1.00 91.25 195 PHE A CA 1
ATOM 1549 C C . PHE A 1 195 ? -19.202 6.758 19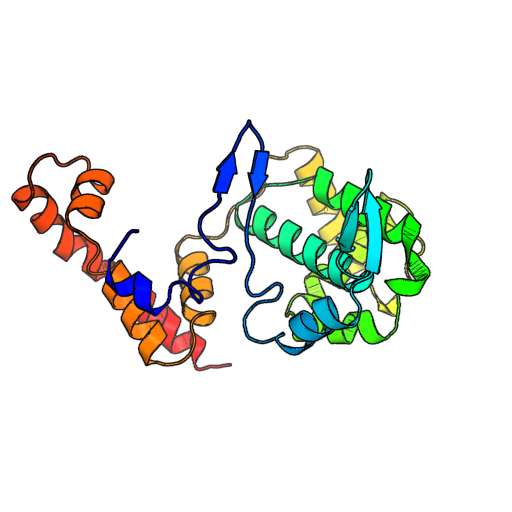.690 1.00 91.25 195 PHE A C 1
ATOM 1551 O O . PHE A 1 195 ? -20.038 6.562 18.799 1.00 91.25 195 PHE A O 1
ATOM 1558 N N . PRO A 1 196 ? -18.379 5.761 20.073 1.00 89.75 196 PRO A N 1
ATOM 1559 C CA . PRO A 1 196 ? -18.558 4.387 19.613 1.00 89.75 196 PRO A CA 1
ATOM 1560 C C . PRO A 1 196 ? -19.829 3.766 20.209 1.00 89.75 196 PRO A C 1
ATOM 1562 O O . PRO A 1 196 ? -20.455 4.328 21.107 1.00 89.75 196 PRO A O 1
ATOM 1565 N N . SER A 1 197 ? -20.200 2.574 19.739 1.00 90.94 197 SER A N 1
ATOM 1566 C CA . SER A 1 197 ? -21.317 1.820 20.324 1.00 90.94 197 SER A CA 1
ATOM 1567 C C . SER A 1 197 ? -21.041 1.412 21.779 1.00 90.94 197 SER A C 1
ATOM 1569 O O . SER A 1 197 ? -19.898 1.130 22.151 1.00 90.94 197 SER A O 1
ATOM 1571 N N . LEU A 1 198 ? -22.097 1.293 22.591 1.00 90.19 198 LEU A N 1
ATOM 1572 C CA . LEU A 1 198 ? -21.992 0.817 23.978 1.00 90.19 198 LEU A CA 1
ATOM 1573 C C . LEU A 1 198 ? -21.345 -0.569 24.065 1.00 90.19 198 LEU A C 1
ATOM 1575 O O . LEU A 1 198 ? -20.519 -0.824 24.935 1.00 90.19 198 LEU A O 1
ATOM 1579 N N . MET A 1 199 ? -21.669 -1.452 23.121 1.00 89.06 199 MET A N 1
ATOM 1580 C CA . MET A 1 199 ? -21.107 -2.799 23.055 1.00 89.06 199 MET A CA 1
ATOM 1581 C C . MET A 1 199 ? -19.592 -2.777 22.798 1.00 89.06 199 MET A C 1
ATOM 1583 O O . MET A 1 199 ? -18.842 -3.528 23.422 1.00 89.06 199 MET A O 1
ATOM 1587 N N . PHE A 1 200 ? -19.120 -1.858 21.9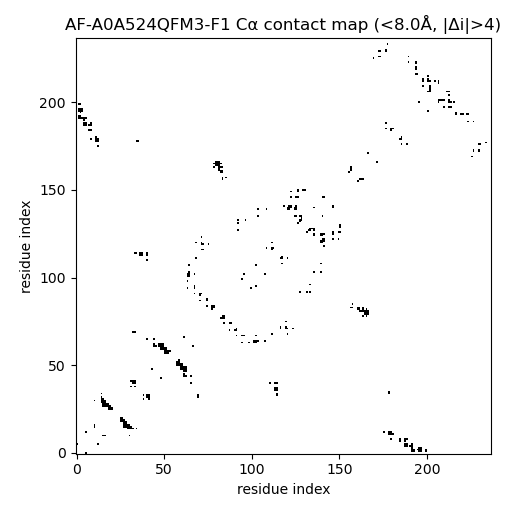47 1.00 90.00 200 PHE A N 1
ATOM 1588 C CA . PHE A 1 200 ? -17.689 -1.621 21.761 1.00 90.00 200 PHE A CA 1
ATOM 1589 C C . PHE A 1 200 ? -17.029 -1.110 23.046 1.00 90.00 200 PHE A C 1
ATOM 1591 O O . PHE A 1 200 ? -15.943 -1.568 23.390 1.00 90.00 200 PHE A O 1
ATOM 1598 N N . MET A 1 201 ? -17.672 -0.188 23.767 1.00 92.06 201 MET A N 1
ATOM 1599 C CA . MET A 1 201 ? -17.144 0.351 25.026 1.00 92.06 201 MET A CA 1
ATOM 1600 C C . MET A 1 201 ? -17.027 -0.723 26.103 1.00 92.06 201 MET A C 1
ATOM 1602 O O . MET A 1 201 ? -15.963 -0.858 26.704 1.00 92.06 201 MET A O 1
ATOM 1606 N N . LYS A 1 202 ? -18.072 -1.538 26.279 1.00 92.50 202 LYS A N 1
ATOM 1607 C CA . LYS A 1 202 ? -18.057 -2.703 27.170 1.00 92.50 202 LYS A CA 1
ATOM 1608 C C . LYS A 1 202 ? -16.865 -3.610 26.875 1.00 92.50 202 LYS A C 1
ATOM 1610 O O . LYS A 1 202 ? -16.057 -3.863 27.760 1.00 92.50 202 LYS A O 1
ATOM 1615 N N . LYS A 1 203 ? -16.692 -4.005 25.609 1.00 90.81 203 LYS A N 1
ATOM 1616 C CA . LYS A 1 203 ? -15.571 -4.855 25.184 1.00 90.81 203 LYS A CA 1
ATOM 1617 C C . LYS A 1 203 ? -14.208 -4.183 25.392 1.00 90.81 203 LYS A C 1
ATOM 1619 O O . LYS A 1 203 ? -13.277 -4.824 25.857 1.00 90.81 203 LYS A O 1
ATOM 1624 N N . ARG A 1 204 ? -14.068 -2.896 25.052 1.00 89.00 204 ARG A N 1
ATOM 1625 C CA . ARG A 1 204 ? -12.781 -2.179 25.096 1.00 89.00 204 ARG A CA 1
ATOM 1626 C C . ARG A 1 204 ? -12.268 -1.944 26.514 1.00 89.00 204 ARG A C 1
ATOM 1628 O O . ARG A 1 204 ? -11.051 -1.915 26.697 1.00 89.00 204 ARG A O 1
ATOM 1635 N N . TYR A 1 205 ? -13.174 -1.721 27.459 1.00 89.75 205 TYR A N 1
ATOM 1636 C CA . TYR A 1 205 ? -12.854 -1.414 28.853 1.00 89.75 205 TYR A CA 1
ATOM 1637 C C . TYR A 1 205 ? -13.140 -2.583 29.806 1.00 89.75 205 TYR A C 1
ATOM 1639 O O . TYR A 1 205 ? -13.053 -2.394 31.015 1.00 89.75 205 TYR A O 1
ATOM 1647 N N . GLY A 1 206 ? -13.490 -3.767 29.285 1.00 90.88 206 GLY A N 1
ATOM 1648 C CA . GLY A 1 206 ? -13.768 -4.959 30.093 1.00 90.88 206 GLY A CA 1
ATOM 1649 C C . GLY A 1 206 ? -14.930 -4.767 31.070 1.00 90.88 206 GLY A C 1
ATOM 1650 O O . GLY A 1 206 ? -14.822 -5.145 32.229 1.00 90.88 206 GLY A O 1
ATOM 1651 N N . GLN A 1 207 ? -16.002 -4.096 30.637 1.00 91.06 207 GLN A N 1
ATOM 1652 C CA . GLN A 1 207 ? -17.142 -3.761 31.492 1.00 91.06 207 GLN A CA 1
ATOM 1653 C C . GLN A 1 207 ? -18.380 -4.578 31.131 1.00 91.06 207 GLN A C 1
ATOM 1655 O O . GLN A 1 207 ? -18.861 -4.527 29.997 1.00 91.06 207 GLN A O 1
ATOM 1660 N N . ASP A 1 208 ? -18.982 -5.219 32.129 1.00 88.38 208 ASP A N 1
ATOM 1661 C CA . ASP A 1 208 ? -20.222 -5.986 31.950 1.00 88.38 208 ASP A CA 1
ATOM 1662 C C . ASP A 1 208 ? -21.484 -5.117 32.042 1.00 88.38 208 ASP A C 1
ATOM 1664 O O . ASP A 1 208 ? -22.538 -5.485 31.521 1.00 88.38 208 ASP A O 1
ATOM 1668 N N . SER A 1 209 ? -21.370 -3.911 32.610 1.00 90.75 209 SER A N 1
ATOM 1669 C CA . SER A 1 209 ? -22.471 -2.955 32.775 1.00 90.75 209 SER A CA 1
ATOM 1670 C C . SER A 1 209 ? -22.407 -1.803 31.770 1.00 90.75 209 SER A C 1
ATOM 1672 O O . SER A 1 209 ? -21.352 -1.210 31.536 1.00 90.75 209 SER A O 1
ATOM 1674 N N . VAL A 1 210 ? -23.571 -1.442 31.219 1.00 88.69 210 VAL A N 1
ATOM 1675 C CA . VAL A 1 210 ? -23.744 -0.275 30.337 1.00 88.69 210 VAL A CA 1
ATOM 1676 C C . VAL A 1 210 ? -23.407 1.026 31.068 1.00 88.69 210 VAL A C 1
ATOM 1678 O O . VAL A 1 210 ? -22.699 1.864 30.518 1.00 88.69 210 VAL A O 1
ATOM 1681 N N . TRP A 1 211 ? -23.839 1.171 32.322 1.00 89.31 211 TRP A N 1
ATOM 1682 C CA . TRP A 1 211 ? -23.565 2.363 33.127 1.00 89.31 211 TRP A CA 1
ATOM 1683 C C . TRP A 1 211 ? -22.072 2.563 33.371 1.00 89.31 211 TRP A C 1
ATOM 1685 O O . TRP A 1 211 ? -21.558 3.663 33.190 1.00 89.31 211 TRP A O 1
ATOM 1695 N N . LYS A 1 212 ? -21.348 1.483 33.689 1.00 89.38 212 LYS A N 1
ATOM 1696 C CA . LYS A 1 212 ? -19.887 1.541 33.841 1.00 89.38 212 LYS A CA 1
ATOM 1697 C C . LYS A 1 212 ? -19.204 1.921 32.528 1.00 89.38 212 LYS A C 1
ATOM 1699 O O . LYS A 1 212 ? -18.295 2.739 32.530 1.00 89.38 212 LYS A O 1
ATOM 1704 N N . ALA A 1 213 ? -19.671 1.386 31.399 1.00 89.44 213 ALA A N 1
ATOM 1705 C CA . ALA A 1 213 ? -19.148 1.749 30.083 1.00 89.44 213 ALA A CA 1
ATOM 1706 C C . ALA A 1 213 ? -19.398 3.229 29.722 1.00 89.44 213 ALA A C 1
ATOM 1708 O O . ALA A 1 213 ? -18.542 3.848 29.087 1.00 89.44 213 ALA A O 1
ATOM 1709 N N . LEU A 1 214 ? -20.530 3.811 30.144 1.00 89.94 214 LEU A N 1
ATOM 1710 C CA . LEU A 1 214 ? -20.857 5.226 29.918 1.00 89.94 214 LEU A CA 1
ATOM 1711 C C . LEU A 1 214 ? -19.862 6.179 30.600 1.00 89.94 214 LEU A C 1
ATOM 1713 O O . LEU A 1 214 ? -19.478 7.185 30.004 1.00 89.94 214 LEU A O 1
ATOM 1717 N N . LEU A 1 215 ? -19.366 5.829 31.791 1.00 91.81 215 LEU A N 1
ATOM 1718 C CA . LEU A 1 215 ? -18.384 6.634 32.534 1.00 91.81 215 LEU A CA 1
ATOM 1719 C C . LEU A 1 215 ? -17.045 6.806 31.798 1.00 91.81 215 LEU A C 1
ATOM 1721 O O . LEU A 1 215 ? -16.297 7.737 32.085 1.00 91.81 215 LEU A O 1
ATOM 1725 N N . TYR A 1 216 ? -16.752 5.954 30.812 1.00 89.44 216 TYR A N 1
ATOM 1726 C CA . TYR A 1 216 ? -15.539 6.055 30.001 1.00 89.44 216 TYR A CA 1
ATOM 1727 C C . TYR A 1 216 ? -15.683 6.961 28.768 1.00 89.44 216 TYR A C 1
ATOM 1729 O O . TYR A 1 216 ? -14.682 7.218 28.097 1.00 89.44 216 TYR A O 1
ATOM 1737 N N . TYR A 1 217 ? -16.875 7.476 28.435 1.00 88.81 217 TYR A N 1
ATOM 1738 C CA . TYR A 1 217 ? -17.024 8.403 27.300 1.00 88.81 217 TYR A CA 1
ATOM 1739 C C . TYR A 1 217 ? -16.298 9.744 27.509 1.00 88.81 217 TYR A C 1
ATOM 1741 O O . TYR A 1 217 ? -15.600 10.155 26.580 1.00 88.81 217 TYR A O 1
ATOM 1749 N N . PRO A 1 218 ? -16.345 10.397 28.691 1.00 90.06 218 PRO A N 1
ATOM 1750 C CA . PRO A 1 218 ? -15.556 11.604 28.949 1.00 90.06 218 PRO A CA 1
ATOM 1751 C C . PRO A 1 218 ? -14.054 11.407 28.708 1.00 90.06 218 PRO A C 1
ATOM 1753 O O . PRO A 1 218 ? -13.418 12.239 28.067 1.00 90.06 218 PRO A O 1
ATOM 1756 N N . HIS A 1 219 ? -13.497 10.255 29.102 1.00 84.81 219 HIS A N 1
ATOM 1757 C CA . HIS A 1 219 ? -12.093 9.913 28.842 1.00 84.81 219 HIS A CA 1
ATOM 1758 C C . HIS A 1 219 ? -11.758 9.891 27.336 1.00 84.81 219 HIS A C 1
ATOM 1760 O O . HIS A 1 219 ? -10.626 10.154 26.932 1.00 84.81 219 HIS A O 1
ATOM 1766 N N . ARG A 1 220 ? -12.728 9.598 26.459 1.00 85.75 220 ARG A N 1
ATOM 1767 C CA . ARG A 1 220 ? -12.512 9.615 25.002 1.00 85.75 220 ARG A CA 1
ATOM 1768 C C . ARG A 1 220 ? -12.479 11.017 24.412 1.00 85.75 220 ARG A C 1
ATOM 1770 O O . ARG A 1 220 ? -11.891 11.175 23.344 1.00 85.75 220 ARG A O 1
ATOM 1777 N N . LEU A 1 221 ? -13.047 12.022 25.080 1.00 83.88 221 LEU A N 1
ATOM 1778 C CA . LEU A 1 221 ? -13.032 13.408 24.599 1.00 83.88 221 LEU A CA 1
ATOM 1779 C C . LEU A 1 221 ? -11.608 13.968 24.494 1.00 83.88 221 LEU A C 1
ATOM 1781 O O . LEU A 1 221 ? -11.361 14.817 23.644 1.00 83.88 221 LEU A O 1
ATOM 1785 N N . GLY A 1 222 ? -10.638 13.420 25.238 1.00 80.06 222 GLY A N 1
ATOM 1786 C CA . GLY A 1 222 ? -9.216 13.741 25.062 1.00 80.06 222 GLY A CA 1
ATOM 1787 C C . GLY A 1 222 ? -8.700 13.501 23.634 1.00 80.06 222 GLY A C 1
ATOM 1788 O O . GLY A 1 222 ? -7.782 14.180 23.177 1.00 80.06 222 GLY A O 1
ATOM 1789 N N . LYS A 1 223 ? -9.340 12.609 22.864 1.00 81.94 223 LYS A N 1
ATOM 1790 C CA . LYS A 1 223 ? -9.013 12.386 21.448 1.00 81.94 223 LYS A CA 1
ATOM 1791 C C . LYS A 1 223 ? -9.409 13.543 20.532 1.00 81.94 223 LYS A C 1
ATOM 1793 O O . LYS A 1 223 ? -8.891 13.627 19.420 1.00 81.94 223 LYS A O 1
ATOM 1798 N N . LEU A 1 224 ? -10.285 14.444 20.981 1.00 82.69 224 LEU A N 1
ATOM 1799 C CA . LEU A 1 224 ? -10.688 15.621 20.215 1.00 82.69 224 LEU A CA 1
ATOM 1800 C C . LEU A 1 224 ? -9.476 16.510 19.903 1.00 82.69 224 LEU A C 1
ATOM 1802 O O . LEU A 1 224 ? -9.360 17.011 18.790 1.00 82.69 224 LEU A O 1
ATOM 1806 N N . PHE A 1 225 ? -8.521 16.626 20.831 1.00 80.75 225 PHE A N 1
ATOM 1807 C CA . PHE A 1 225 ? -7.276 17.366 20.606 1.00 80.75 225 PHE A CA 1
ATOM 1808 C C . PHE A 1 225 ? -6.444 16.773 19.463 1.00 80.75 225 PHE A C 1
ATOM 1810 O O . PHE A 1 225 ? -5.944 17.508 18.609 1.00 80.75 225 PHE A O 1
ATOM 1817 N N . VAL A 1 226 ? -6.337 15.442 19.404 1.00 78.38 226 VAL A N 1
ATOM 1818 C CA . VAL A 1 226 ? -5.639 14.733 18.319 1.00 78.38 226 VAL A CA 1
ATOM 1819 C C . VAL A 1 226 ? -6.368 14.945 16.990 1.00 78.38 226 VAL A C 1
ATOM 1821 O O . VAL A 1 226 ? -5.733 15.263 15.985 1.00 78.38 226 VAL A O 1
ATOM 1824 N N . ALA A 1 227 ? -7.701 14.852 16.995 1.00 79.00 227 ALA A N 1
ATOM 1825 C CA . ALA A 1 227 ? -8.531 15.063 15.814 1.00 79.00 227 ALA A CA 1
ATOM 1826 C C . ALA A 1 227 ? -8.419 16.489 15.254 1.00 79.00 227 ALA A C 1
ATOM 1828 O O . ALA A 1 227 ? -8.195 16.668 14.058 1.00 79.00 227 ALA A O 1
ATOM 1829 N N . LEU A 1 228 ? -8.498 17.505 16.117 1.00 81.19 228 LEU A N 1
ATOM 1830 C CA . LEU A 1 228 ? -8.356 18.912 15.737 1.00 81.19 228 LEU A CA 1
ATOM 1831 C C . LEU A 1 228 ? -6.960 19.208 15.176 1.00 81.19 228 LEU A C 1
ATOM 1833 O O . LEU A 1 228 ? -6.833 19.886 14.155 1.00 81.19 228 LEU A O 1
ATOM 1837 N N . LYS A 1 229 ? -5.907 18.655 15.791 1.00 79.69 229 LYS A N 1
ATOM 1838 C CA . LYS A 1 229 ? -4.529 18.790 15.295 1.00 79.69 229 LYS A CA 1
ATOM 1839 C C . LYS A 1 229 ? -4.357 18.136 13.920 1.00 79.69 229 LYS A C 1
ATOM 1841 O O . LYS A 1 229 ? -3.674 18.698 13.063 1.00 79.69 229 LYS A O 1
ATOM 1846 N N . ALA A 1 230 ? -4.988 16.983 13.698 1.00 73.38 230 ALA A N 1
ATOM 1847 C CA . ALA A 1 230 ? -4.967 16.291 12.413 1.00 73.38 230 ALA A CA 1
ATOM 1848 C C . ALA A 1 230 ? -5.722 17.070 11.320 1.00 73.38 230 ALA A C 1
ATOM 1850 O O . ALA A 1 230 ? -5.195 17.219 10.219 1.00 73.38 230 ALA A O 1
ATOM 1851 N N . LEU A 1 231 ? -6.893 17.639 11.631 1.00 74.12 231 LEU A N 1
ATOM 1852 C CA . LEU A 1 231 ? -7.663 18.479 10.704 1.00 74.12 231 LEU A CA 1
ATOM 1853 C C . LEU A 1 231 ? -6.920 19.766 10.319 1.00 74.12 231 LEU A C 1
ATOM 1855 O O . LEU A 1 231 ? -6.868 20.108 9.141 1.00 74.12 231 LEU A O 1
ATOM 1859 N N . LYS A 1 232 ? -6.301 20.456 11.288 1.00 70.69 232 LYS A N 1
ATOM 1860 C CA . LYS A 1 232 ? -5.584 21.720 11.042 1.00 70.69 232 LYS A CA 1
ATOM 1861 C C . LYS A 1 232 ? -4.367 21.540 10.129 1.00 70.69 232 LYS A C 1
ATOM 1863 O O . LYS A 1 232 ? -4.098 22.405 9.307 1.00 70.69 232 LYS A O 1
ATOM 1868 N N . LYS A 1 233 ? -3.646 20.419 10.249 1.00 59.12 233 L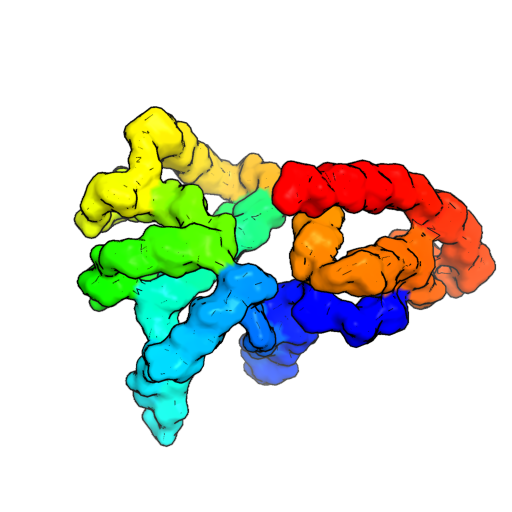YS A N 1
ATOM 1869 C CA . LYS A 1 233 ? -2.518 20.091 9.357 1.00 59.12 233 LYS A CA 1
ATOM 1870 C C . LYS A 1 233 ? -2.955 19.495 8.015 1.00 59.12 233 LYS A C 1
ATOM 1872 O O . LYS A 1 233 ? -2.240 19.662 7.039 1.00 59.12 233 LYS A O 1
ATOM 1877 N N . GLY A 1 234 ? -4.100 18.815 7.955 1.00 51.84 234 GLY A N 1
ATOM 1878 C CA . GLY A 1 234 ? -4.626 18.224 6.720 1.00 51.84 234 GLY A CA 1
ATOM 1879 C C . GLY A 1 234 ? -5.176 19.232 5.703 1.00 51.84 234 GLY A C 1
ATOM 1880 O O . GLY A 1 234 ? -5.413 18.839 4.570 1.00 51.84 234 GLY A O 1
ATOM 1881 N N . ASN A 1 235 ? -5.370 20.497 6.096 1.00 45.38 235 ASN A N 1
ATOM 1882 C CA . ASN A 1 235 ? -5.769 21.602 5.210 1.00 45.38 235 ASN A CA 1
ATOM 1883 C C . ASN A 1 235 ? -4.573 22.437 4.700 1.00 45.38 235 ASN A C 1
ATOM 1885 O O . ASN A 1 235 ? -4.786 23.459 4.059 1.00 45.38 235 ASN A O 1
ATOM 1889 N N . ALA A 1 236 ? -3.335 22.054 5.035 1.00 31.42 236 ALA A N 1
ATOM 1890 C CA . ALA A 1 236 ? -2.114 22.770 4.651 1.00 31.42 236 ALA A CA 1
ATOM 1891 C C . ALA A 1 236 ? -1.353 22.098 3.485 1.00 31.42 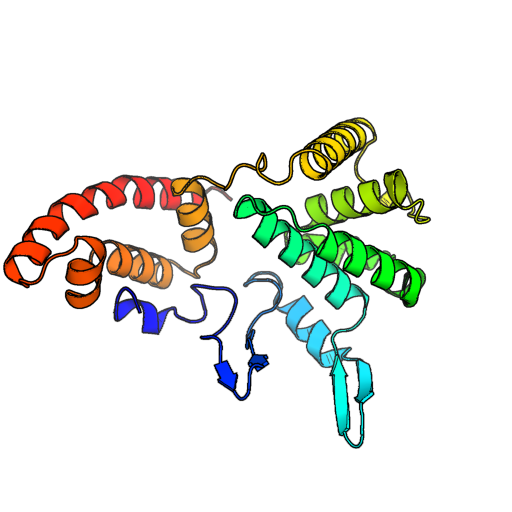236 ALA A C 1
ATOM 1893 O O . ALA A 1 236 ? -0.152 22.314 3.342 1.00 31.42 236 ALA A O 1
ATOM 1894 N N . LEU A 1 237 ? -2.037 21.263 2.696 1.00 30.33 237 LEU A N 1
ATOM 1895 C CA . LEU A 1 237 ? -1.531 20.592 1.493 1.00 30.33 237 LEU A CA 1
ATOM 1896 C C . LEU A 1 237 ? -2.562 20.704 0.373 1.00 30.33 237 LEU A C 1
ATOM 1898 O O . LEU A 1 237 ? -3.735 20.358 0.649 1.00 30.33 237 LEU A O 1
#

Sequence (237 aa):
LKSPLYRHIILEIGNHLPEMHRGGVSVDLHHRLFGEKAGVLTEKAFSEAVAVIAGDLAWHILPPRISFLNLVMHLQKHENKGEFQLRLYCDIFLLIVSDREVILTDELIDDAWQSGIEIGVKVVLYLMKAIWEVDVPDKFTVDAGRGSVSTSRFIEYLENPGFMEPLSASEVYRRNITAIRGLKGKLIFIAGDLFPSLMFMKKRYGQDSVWKALLYYPHRLGKLFVALKALKKGNAL